Protein AF-A0A7C6KLB0-F1 (afdb_monomer)

Sequence (208 aa):
MNRRAMRLPMVVGFGLIFLAAGLAVQSLYQEYFVRRPLAEAIQHLAGVQKVAVQAGDPVAIRLWLGPDADLPYVLRRVREITLKRAGMLPGSTGSASSRVIEPRTGRAAAALVEIVDRRTPRLLAAYERLQFDIQEAMATGRFTRLPAAARAEARRAGLGEARVWVDEEYVYVRLQERKVGRPGGKSGGGWLYGVIPRRPGGGTGVEA

Nearest PDB structures (foldseek):
  7xbs-assembly1_A  TM=7.676E-01  e=1.266E-01  Saccharothrix mutabilis subsp. capreolus
  3g7s-assembly1_A  TM=6.411E-01  e=1.951E-01  Archaeoglobus fulgidus DSM 4304
  3g7s-assembly1_B  TM=6.969E-01  e=4.632E-01  Archaeoglobus fulgidus DSM 4304
  8aff-assembly9_I  TM=5.792E-01  e=3.849E-01  Saccharomyces cerevisiae
  7jl6-assembly1_B  TM=3.974E-01  e=1.323E+00  Staphylococcus aureus

Foldseek 3Di:
DDPVVPVVVVVVVVVVVVVVVVVVVVVVCCVPQPFVVLQVQLCPDPFFPGWHWDDDQQIEIETEGDPPDDPVVSVVSSQVSCCVRVVEHADDADQPDDDDDPPPDDDHRYYHYYYDWFDDPLNVVLVVVLVVVVVVCLVVVPCPCSQVSQQVSCVVSVAPDWGWDDDPFWIKIKTWHDQPDDPPDDRDTTIHIDIGTSDPPDPPPPDD

Secondary structure (DSSP, 8-state):
--TTTTHHHHHHHHHHHHHHHHHHHHHHHIIIIIIHHHHHHHHTSTTEEEEEEE-SSSEEEEEEE-TT--HHHHHHHHHHHHHHHH--EEEEEE-SS-------SSS--EEEEEEE-B--HHHHHHHHHHHHHHHHHHHH---TTHHHHHHHHHHHTT-SEEEEEE-SSEEEEEEE------TTS-----EEEEEEESS---------

Radius of gyration: 23.82 Å; Cα contacts (8 Å, |Δi|>4): 289; chains: 1; bounding box: 76×32×70 Å

Solvent-accessible surface area (backbone atoms only — not comparable to full-atom values): 11988 Å² total; per-residue (Å²): 134,71,82,74,73,65,56,57,60,56,54,52,51,52,51,51,50,50,50,53,49,51,52,49,51,54,54,49,45,51,50,59,72,46,45,48,58,51,39,53,63,50,44,73,37,78,37,38,74,45,59,48,74,45,90,54,94,54,29,37,36,39,36,36,63,43,98,83,37,52,60,72,61,47,53,55,49,47,49,52,50,38,38,74,74,67,63,24,50,73,49,58,68,49,46,92,64,95,69,89,78,77,84,82,76,87,92,65,59,35,30,31,42,35,68,62,61,42,76,42,76,70,56,49,55,44,48,61,58,49,44,54,59,51,51,49,21,59,75,69,68,55,58,86,54,47,49,57,51,33,43,50,45,17,60,73,70,63,36,57,41,36,48,53,50,76,63,97,57,35,38,39,37,40,40,31,43,46,74,64,78,48,93,95,48,92,65,73,52,39,33,41,67,43,61,43,65,65,54,80,76,82,72,76,76,80,78,132

Structure (mmCIF, N/CA/C/O backbone):
data_AF-A0A7C6KLB0-F1
#
_entry.id   AF-A0A7C6KLB0-F1
#
loop_
_atom_site.group_PDB
_atom_site.id
_atom_site.type_symbol
_atom_site.label_atom_id
_atom_site.label_alt_id
_atom_site.label_comp_id
_atom_site.label_asym_id
_atom_site.label_entity_id
_atom_site.label_seq_id
_atom_site.pdbx_PDB_ins_code
_atom_site.Cartn_x
_atom_site.Cartn_y
_atom_site.Cartn_z
_atom_site.occupancy
_atom_site.B_iso_or_equiv
_atom_site.auth_seq_id
_atom_site.auth_comp_id
_atom_site.auth_asym_id
_atom_site.auth_atom_id
_atom_site.pdbx_PDB_model_num
ATOM 1 N N . MET A 1 1 ? 50.279 20.396 -48.226 1.00 48.38 1 MET A N 1
ATOM 2 C CA . MET A 1 1 ? 48.988 20.025 -47.593 1.00 48.38 1 MET A CA 1
ATOM 3 C C . MET A 1 1 ? 49.042 18.578 -47.107 1.00 48.38 1 MET A C 1
ATOM 5 O O . MET A 1 1 ? 49.049 17.654 -47.914 1.00 48.38 1 MET A O 1
ATOM 9 N N . ASN A 1 2 ? 49.171 18.388 -45.790 1.00 51.03 2 ASN A N 1
ATOM 10 C CA . ASN A 1 2 ? 49.442 17.098 -45.143 1.00 51.03 2 ASN A CA 1
ATOM 11 C C . ASN A 1 2 ? 48.204 16.184 -45.115 1.00 51.03 2 ASN A C 1
ATOM 13 O O . ASN A 1 2 ? 47.302 16.367 -44.301 1.00 51.03 2 ASN A O 1
ATOM 17 N N . ARG A 1 3 ? 48.198 15.128 -45.942 1.00 54.53 3 ARG A N 1
ATOM 18 C CA . ARG A 1 3 ? 47.104 14.134 -46.052 1.00 54.53 3 ARG A CA 1
ATOM 19 C C . ARG A 1 3 ? 46.869 13.281 -44.785 1.00 54.53 3 ARG A C 1
ATOM 21 O O . ARG A 1 3 ? 45.935 12.486 -44.753 1.00 54.53 3 ARG A O 1
ATOM 28 N N . ARG A 1 4 ? 47.679 13.451 -43.728 1.00 55.12 4 ARG A N 1
ATOM 29 C CA . ARG A 1 4 ? 47.476 12.823 -42.405 1.00 55.12 4 ARG A CA 1
ATOM 30 C C . ARG A 1 4 ? 46.476 13.580 -41.514 1.00 55.12 4 ARG A C 1
ATOM 32 O O . ARG A 1 4 ? 45.926 12.972 -40.606 1.00 55.12 4 ARG A O 1
ATOM 39 N N . ALA A 1 5 ? 46.177 14.850 -41.806 1.00 54.75 5 ALA A N 1
ATOM 40 C CA . ALA A 1 5 ? 45.269 15.676 -40.999 1.00 54.75 5 ALA A CA 1
ATOM 41 C C . ALA A 1 5 ? 43.766 15.410 -41.251 1.00 54.75 5 ALA A C 1
ATOM 43 O O . ALA A 1 5 ? 42.927 15.879 -40.492 1.00 54.75 5 ALA A O 1
ATOM 44 N N . MET A 1 6 ? 43.412 14.642 -42.292 1.00 56.84 6 MET A N 1
ATOM 45 C CA . MET A 1 6 ? 42.015 14.430 -42.713 1.00 56.84 6 MET A CA 1
ATOM 46 C C . MET A 1 6 ? 41.398 13.104 -42.238 1.00 56.84 6 MET A C 1
ATOM 48 O O . MET A 1 6 ? 40.184 12.946 -42.283 1.00 56.84 6 MET A O 1
ATOM 52 N N . ARG A 1 7 ? 42.206 12.145 -41.760 1.00 59.94 7 ARG A N 1
ATOM 53 C CA . ARG A 1 7 ? 41.699 10.839 -41.290 1.00 59.94 7 ARG A CA 1
ATOM 54 C C . ARG A 1 7 ? 41.165 10.893 -39.857 1.00 59.94 7 ARG A C 1
ATOM 56 O O . ARG A 1 7 ? 40.215 10.193 -39.534 1.00 59.94 7 ARG A O 1
ATOM 63 N N . LEU A 1 8 ? 41.749 11.754 -39.024 1.00 64.88 8 LEU A N 1
ATOM 64 C CA . LEU A 1 8 ? 41.373 11.920 -37.621 1.00 64.88 8 LEU A CA 1
ATOM 65 C C . LEU A 1 8 ? 39.917 12.396 -37.414 1.00 64.88 8 LEU A C 1
ATOM 67 O O . LEU A 1 8 ? 39.214 11.748 -36.640 1.00 64.88 8 LEU A O 1
ATOM 71 N N . PRO A 1 9 ? 39.401 13.434 -38.111 1.00 69.12 9 PRO A N 1
ATOM 72 C CA . PRO A 1 9 ? 38.012 13.861 -37.918 1.00 69.12 9 PRO A CA 1
ATOM 73 C C . PRO A 1 9 ? 36.991 12.800 -38.356 1.00 69.12 9 PRO A C 1
ATOM 75 O O . PRO A 1 9 ? 35.917 12.712 -37.770 1.00 69.12 9 PRO A O 1
ATOM 78 N N . MET A 1 10 ? 37.329 11.952 -39.335 1.00 74.62 10 MET A N 1
ATOM 79 C CA . MET A 1 10 ? 36.430 10.899 -39.817 1.00 74.62 10 MET A CA 1
ATOM 80 C C . MET A 1 10 ? 36.265 9.767 -38.790 1.00 74.62 10 MET A C 1
ATOM 82 O O . MET A 1 10 ? 35.149 9.310 -38.556 1.00 74.62 10 MET A O 1
ATOM 86 N N . VAL A 1 11 ? 37.354 9.360 -38.124 1.00 77.81 11 VAL A N 1
ATOM 87 C CA . VAL A 1 11 ? 37.299 8.347 -37.052 1.00 77.81 11 VAL A CA 1
ATOM 88 C C . VAL A 1 11 ? 36.568 8.889 -35.822 1.00 77.81 11 VAL A C 1
ATOM 90 O O . VAL A 1 11 ? 35.738 8.191 -35.243 1.00 77.81 11 VAL A O 1
ATOM 93 N N . VAL A 1 12 ? 36.818 10.150 -35.456 1.00 78.88 12 VAL A N 1
ATOM 94 C CA . VAL A 1 12 ? 36.127 10.808 -34.334 1.00 78.88 12 VAL A CA 1
ATOM 95 C C . VAL A 1 12 ? 34.627 10.950 -34.612 1.00 78.88 12 VAL A C 1
ATOM 97 O O . VAL A 1 12 ? 33.815 10.654 -33.738 1.00 78.88 12 VAL A O 1
ATOM 100 N N . GLY A 1 13 ? 34.246 11.326 -35.838 1.00 80.56 13 GLY A N 1
ATOM 101 C CA . GLY A 1 13 ? 32.843 11.411 -36.244 1.00 80.56 13 GLY A CA 1
ATOM 102 C C . GLY A 1 13 ? 32.122 10.066 -36.154 1.00 80.56 13 GLY A C 1
ATOM 103 O O . GLY A 1 13 ? 31.026 9.989 -35.602 1.00 80.56 13 GLY A O 1
ATOM 104 N N . PHE A 1 14 ?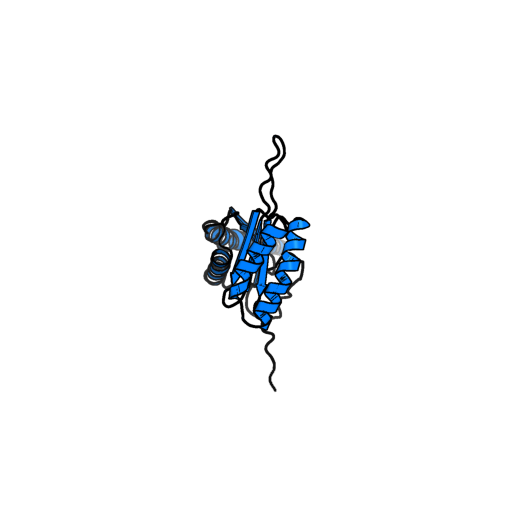 32.757 8.988 -36.620 1.00 83.31 14 PHE A N 1
ATOM 105 C CA . PHE A 1 14 ? 32.170 7.649 -36.543 1.00 83.31 14 PHE A CA 1
ATOM 106 C C . PHE A 1 14 ? 32.022 7.164 -35.093 1.00 83.31 14 PHE A C 1
ATOM 108 O O . PHE A 1 14 ? 30.986 6.608 -34.731 1.00 83.31 14 PHE A O 1
ATOM 115 N N . GLY A 1 15 ? 33.015 7.440 -34.240 1.00 79.50 15 GLY A N 1
ATOM 116 C CA . GLY A 1 15 ? 32.955 7.129 -32.811 1.00 79.50 15 GLY A CA 1
ATOM 117 C C . GLY A 1 15 ? 31.816 7.852 -32.086 1.00 79.50 15 GLY A C 1
ATOM 118 O O . GLY A 1 15 ? 31.102 7.233 -31.301 1.00 79.50 15 GLY A O 1
ATOM 119 N N . LEU A 1 16 ? 31.587 9.132 -32.393 1.00 81.62 16 LEU A N 1
ATOM 120 C CA . LEU A 1 16 ? 30.478 9.909 -31.827 1.00 81.62 16 LEU A CA 1
ATOM 121 C C . LEU A 1 16 ? 29.106 9.377 -32.253 1.00 81.62 16 LEU A C 1
ATOM 123 O O . LEU A 1 16 ? 28.200 9.304 -31.426 1.00 81.62 16 LEU A O 1
ATOM 127 N N . ILE A 1 17 ? 28.957 8.966 -33.515 1.00 82.62 17 ILE A N 1
ATOM 128 C CA . ILE A 1 17 ? 27.714 8.358 -34.010 1.00 82.62 17 ILE A CA 1
ATOM 129 C C . ILE A 1 17 ? 27.458 7.022 -33.310 1.00 82.62 17 ILE A C 1
ATOM 131 O O . ILE A 1 17 ? 26.338 6.767 -32.875 1.00 82.62 17 ILE A O 1
ATOM 135 N N . PHE A 1 18 ? 28.486 6.186 -33.150 1.00 84.25 18 PHE A N 1
ATOM 136 C CA . PHE A 1 18 ? 28.357 4.901 -32.462 1.00 84.25 18 PHE A CA 1
ATOM 137 C C . PHE A 1 18 ? 28.023 5.076 -30.977 1.00 84.25 18 PHE A C 1
ATOM 139 O O . PHE A 1 18 ? 27.193 4.346 -30.439 1.00 84.25 18 PHE A O 1
ATOM 146 N N . LEU A 1 19 ? 28.615 6.081 -30.327 1.00 79.94 19 LEU A N 1
ATOM 147 C CA . LEU A 1 19 ? 28.300 6.446 -28.950 1.00 79.94 19 LEU A CA 1
ATOM 148 C C . LEU A 1 19 ? 26.849 6.929 -28.827 1.00 79.94 19 LEU A C 1
ATOM 150 O O . LEU A 1 19 ? 26.118 6.451 -27.966 1.00 79.94 19 LEU A O 1
ATOM 154 N N . ALA A 1 20 ? 26.405 7.824 -29.713 1.00 73.62 20 ALA A N 1
ATOM 155 C CA . ALA A 1 20 ? 25.027 8.308 -29.735 1.00 73.62 20 ALA A CA 1
ATOM 156 C C . ALA A 1 20 ? 24.026 7.174 -30.008 1.00 73.62 20 ALA A C 1
ATOM 158 O O . ALA A 1 20 ? 22.996 7.088 -29.342 1.00 73.62 20 ALA A O 1
ATOM 159 N N . ALA A 1 21 ? 24.348 6.265 -30.932 1.00 77.19 21 ALA A N 1
ATOM 160 C CA . ALA A 1 21 ? 23.544 5.084 -31.221 1.00 77.19 21 ALA A CA 1
ATOM 161 C C . ALA A 1 21 ? 23.491 4.128 -30.020 1.00 77.19 21 ALA A C 1
ATOM 163 O O . ALA A 1 21 ? 22.413 3.668 -29.662 1.00 77.19 21 ALA A O 1
ATOM 164 N N . GLY A 1 22 ? 24.618 3.878 -29.349 1.00 71.31 22 GLY A N 1
ATOM 165 C CA . GLY A 1 22 ? 24.671 3.068 -28.131 1.00 71.31 22 GLY A CA 1
ATOM 166 C C . GLY A 1 22 ? 23.839 3.666 -26.995 1.00 71.31 22 GLY A C 1
ATOM 167 O O . GLY A 1 22 ? 23.052 2.956 -26.371 1.00 71.31 22 GLY A O 1
ATOM 168 N N . LEU A 1 23 ? 23.935 4.982 -26.785 1.00 71.19 23 LEU A N 1
ATOM 169 C CA . LEU A 1 23 ? 23.121 5.706 -25.806 1.00 71.19 23 LEU A CA 1
ATOM 170 C C . LEU A 1 23 ? 21.625 5.655 -26.157 1.00 71.19 23 LEU A C 1
ATOM 172 O O . LEU A 1 23 ? 20.796 5.448 -25.270 1.00 71.19 23 LEU A O 1
ATOM 176 N N . ALA A 1 24 ? 21.269 5.774 -27.439 1.00 68.25 24 ALA A N 1
ATOM 177 C CA . ALA A 1 24 ? 19.889 5.650 -27.905 1.00 68.25 24 ALA A CA 1
ATOM 178 C C . ALA A 1 24 ? 19.344 4.224 -27.723 1.00 68.25 24 ALA A C 1
ATOM 180 O O . ALA A 1 24 ? 18.233 4.052 -27.224 1.00 68.25 24 ALA A O 1
ATOM 181 N N . VAL A 1 25 ? 20.134 3.198 -28.055 1.00 74.25 25 VAL A N 1
ATOM 182 C CA . VAL A 1 25 ? 19.779 1.786 -27.849 1.00 74.25 25 VAL A CA 1
ATOM 183 C C . VAL A 1 25 ? 19.595 1.491 -26.362 1.00 74.25 25 VAL A C 1
ATOM 185 O O . VAL A 1 25 ? 18.597 0.885 -25.984 1.00 74.25 25 VAL A O 1
ATOM 188 N N . GLN A 1 26 ? 20.495 1.968 -25.501 1.00 64.50 26 GLN A N 1
ATOM 189 C CA . GLN A 1 26 ? 20.386 1.804 -24.051 1.00 64.50 26 GLN A CA 1
ATOM 190 C C . GLN A 1 26 ? 19.142 2.507 -23.486 1.00 64.50 26 GLN A C 1
ATOM 192 O O . GLN A 1 26 ? 18.445 1.944 -22.638 1.00 64.50 26 GLN A O 1
ATOM 197 N N . SER A 1 27 ? 18.835 3.712 -23.978 1.00 62.50 27 SER A N 1
ATOM 198 C CA . SER A 1 27 ? 17.640 4.469 -23.592 1.00 62.50 27 SER A CA 1
ATOM 199 C C . SER A 1 27 ? 16.352 3.743 -24.004 1.00 62.50 27 SER A C 1
ATOM 201 O O . SER A 1 27 ? 15.460 3.540 -23.176 1.00 62.50 27 SER A O 1
ATOM 203 N N . LEU A 1 28 ? 16.292 3.250 -25.246 1.00 59.69 28 LEU A N 1
ATOM 204 C CA . LEU A 1 28 ? 15.167 2.469 -25.766 1.00 59.69 28 LEU A CA 1
ATOM 205 C C . LEU A 1 28 ? 14.997 1.133 -25.032 1.00 59.69 28 LEU A C 1
ATOM 207 O O . LEU A 1 28 ? 13.868 0.712 -24.776 1.00 59.69 28 LEU A O 1
ATOM 211 N N . TYR A 1 29 ? 16.096 0.482 -24.647 1.00 57.12 29 TYR A N 1
ATOM 212 C CA . TYR A 1 29 ? 16.059 -0.795 -23.940 1.00 57.12 29 TYR A CA 1
ATOM 213 C C . TYR A 1 29 ? 15.386 -0.668 -22.566 1.00 57.12 29 TYR A C 1
ATOM 215 O O . TYR A 1 29 ? 14.530 -1.482 -22.217 1.00 57.12 29 TYR A O 1
ATOM 223 N N . GLN A 1 30 ? 15.696 0.387 -21.805 1.00 54.06 30 GLN A N 1
ATOM 224 C CA . GLN A 1 30 ? 15.065 0.620 -20.501 1.00 54.06 30 GLN A CA 1
ATOM 225 C C . GLN A 1 30 ? 13.561 0.908 -20.618 1.00 54.06 30 GLN A C 1
ATOM 227 O O . GLN A 1 30 ? 12.767 0.426 -19.805 1.00 54.06 30 GLN A O 1
ATOM 232 N N . GLU A 1 31 ? 13.148 1.675 -21.628 1.00 57.31 31 GLU A N 1
ATOM 233 C CA . GLU A 1 31 ? 11.743 2.034 -21.824 1.00 57.31 31 GLU A CA 1
ATOM 234 C C . GLU A 1 31 ? 10.895 0.845 -22.305 1.00 57.31 31 GLU A C 1
ATOM 236 O O . GLU A 1 31 ? 9.781 0.637 -21.813 1.00 57.31 31 GLU A O 1
ATOM 241 N N . TYR A 1 32 ? 11.435 0.028 -23.214 1.00 53.78 32 TYR A N 1
ATOM 242 C CA . TYR A 1 32 ? 10.691 -1.057 -23.853 1.00 53.78 32 TYR A CA 1
ATOM 243 C C . TYR A 1 32 ? 10.714 -2.370 -23.060 1.00 53.78 32 TYR A C 1
ATOM 245 O O . TYR A 1 32 ? 9.670 -3.000 -22.916 1.00 53.78 32 TYR A O 1
ATOM 253 N N . PHE A 1 33 ? 11.863 -2.776 -22.506 1.00 55.50 33 PHE A N 1
ATOM 254 C CA . PHE A 1 33 ? 11.998 -4.083 -21.842 1.00 55.50 33 PHE A CA 1
ATOM 255 C C . PHE A 1 33 ? 11.732 -4.058 -20.335 1.00 55.50 33 PHE A C 1
ATOM 257 O O . PHE A 1 33 ? 11.445 -5.106 -19.761 1.00 55.50 33 PHE A O 1
ATOM 264 N N . VAL A 1 34 ? 11.783 -2.890 -19.684 1.00 61.28 34 VAL A N 1
ATOM 265 C CA . VAL A 1 34 ? 11.554 -2.786 -18.232 1.00 61.28 34 VAL A CA 1
ATOM 266 C C . VAL A 1 34 ? 10.259 -2.041 -17.926 1.00 61.28 34 VAL A C 1
ATOM 268 O O . VAL A 1 34 ? 9.388 -2.587 -17.254 1.00 61.28 34 VAL A O 1
ATOM 271 N N . ARG A 1 35 ? 10.083 -0.811 -18.430 1.00 62.88 35 ARG A N 1
ATOM 272 C CA . ARG A 1 35 ? 8.970 0.056 -17.994 1.00 62.88 35 ARG A CA 1
ATOM 273 C C . ARG A 1 35 ? 7.606 -0.410 -18.492 1.00 62.88 35 ARG A C 1
ATOM 275 O O . ARG A 1 35 ? 6.698 -0.577 -17.680 1.00 62.88 35 ARG A O 1
ATOM 282 N N . ARG A 1 36 ? 7.458 -0.626 -19.804 1.00 62.41 36 ARG A N 1
ATOM 283 C CA . ARG A 1 36 ? 6.187 -1.064 -20.408 1.00 62.41 36 ARG A CA 1
ATOM 284 C C . ARG A 1 36 ? 5.689 -2.406 -19.860 1.00 62.41 36 ARG A C 1
ATOM 286 O O . ARG A 1 36 ? 4.582 -2.421 -19.328 1.00 62.41 36 ARG A O 1
ATOM 293 N N . PRO A 1 37 ? 6.481 -3.493 -19.872 1.00 67.06 37 PRO A N 1
ATOM 294 C CA . PRO A 1 37 ? 5.994 -4.786 -19.400 1.00 67.06 37 PRO A CA 1
ATOM 295 C C . PRO A 1 37 ? 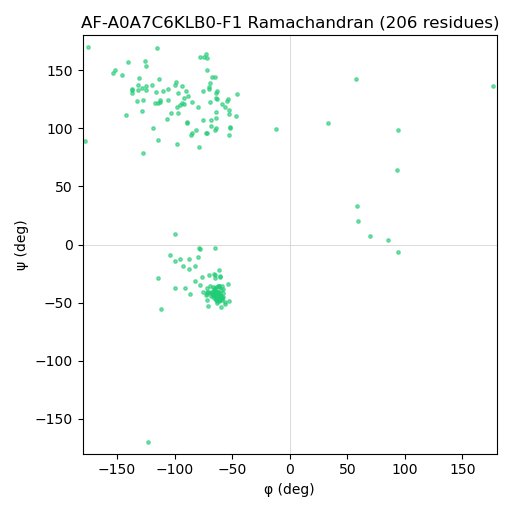5.777 -4.827 -17.883 1.00 67.06 37 PRO A C 1
ATOM 297 O O . PRO A 1 37 ? 4.957 -5.619 -17.416 1.00 67.06 37 PRO A O 1
ATOM 300 N N . LEU A 1 38 ? 6.487 -4.010 -17.092 1.00 66.62 38 LEU A N 1
ATOM 301 C CA . LEU A 1 38 ? 6.239 -3.892 -15.652 1.00 66.62 38 LEU A CA 1
ATOM 302 C C . LEU A 1 38 ? 4.930 -3.143 -15.378 1.00 66.62 38 LEU A C 1
ATOM 304 O O . LEU A 1 38 ? 4.101 -3.625 -14.609 1.00 66.62 38 LEU A O 1
ATOM 308 N N . ALA A 1 39 ? 4.725 -1.997 -16.033 1.00 70.00 39 ALA A N 1
ATOM 309 C CA . ALA A 1 39 ? 3.500 -1.217 -15.900 1.00 70.00 39 ALA A CA 1
ATOM 310 C C . ALA A 1 39 ? 2.272 -2.019 -16.353 1.00 70.00 39 ALA A C 1
ATOM 312 O O . ALA A 1 39 ? 1.282 -2.059 -15.631 1.00 70.00 39 ALA A O 1
ATOM 313 N N . GLU A 1 40 ? 2.368 -2.718 -17.485 1.00 74.44 40 GLU A N 1
ATOM 314 C CA . GLU A 1 40 ? 1.296 -3.552 -18.034 1.00 74.44 40 GLU A CA 1
ATOM 315 C C . GLU A 1 40 ? 0.948 -4.719 -17.098 1.00 74.44 40 GLU A C 1
ATOM 317 O O . GLU A 1 40 ? -0.212 -4.908 -16.741 1.00 74.44 40 GLU A O 1
ATOM 322 N N . ALA A 1 41 ? 1.947 -5.442 -16.579 1.00 70.94 41 ALA A N 1
ATOM 323 C CA . ALA A 1 41 ? 1.696 -6.535 -15.638 1.00 70.94 41 ALA A CA 1
ATOM 324 C C . ALA A 1 41 ? 1.029 -6.073 -14.332 1.00 70.94 41 ALA A C 1
ATOM 326 O O . ALA A 1 41 ? 0.208 -6.802 -13.775 1.00 70.94 41 ALA A O 1
ATOM 327 N N . ILE A 1 42 ? 1.373 -4.880 -13.839 1.00 74.06 42 ILE A N 1
ATOM 328 C CA . ILE A 1 42 ? 0.779 -4.319 -12.619 1.00 74.06 42 ILE A CA 1
ATOM 329 C C . ILE A 1 42 ? -0.614 -3.738 -12.901 1.00 74.06 42 ILE A C 1
ATOM 331 O O . ILE A 1 42 ? -1.504 -3.845 -12.060 1.00 74.06 42 ILE A O 1
ATOM 335 N N . GLN A 1 43 ? -0.837 -3.156 -14.079 1.00 77.44 43 GLN A N 1
ATOM 336 C CA . GLN A 1 43 ? -2.123 -2.567 -14.456 1.00 77.44 43 GLN A CA 1
ATOM 337 C C . GLN A 1 43 ? -3.239 -3.614 -14.579 1.00 77.44 43 GLN A C 1
ATOM 339 O O . GLN A 1 43 ? -4.404 -3.292 -14.374 1.00 77.44 43 GLN A O 1
ATOM 344 N N . HIS A 1 44 ? -2.893 -4.874 -14.850 1.00 78.31 44 HIS A N 1
ATOM 345 C CA . HIS A 1 44 ? -3.850 -5.983 -14.902 1.00 78.31 44 HIS A CA 1
ATOM 346 C C . HIS A 1 44 ? -4.277 -6.492 -13.513 1.00 78.31 44 HIS A C 1
ATOM 348 O O . HIS A 1 44 ? -5.114 -7.391 -13.414 1.00 78.31 44 HIS A O 1
ATOM 354 N N . LEU A 1 45 ? -3.712 -5.959 -12.424 1.00 75.88 45 LEU A N 1
ATOM 355 C CA . LEU A 1 45 ? -4.085 -6.372 -11.075 1.00 75.88 45 LEU A CA 1
ATOM 356 C C . LEU A 1 45 ? -5.444 -5.795 -10.676 1.00 75.88 45 LEU A C 1
ATOM 358 O O . LEU A 1 45 ? -5.697 -4.595 -10.783 1.00 75.88 45 LEU A O 1
ATOM 362 N N . ALA A 1 46 ? -6.305 -6.662 -10.141 1.00 70.81 46 ALA A N 1
ATOM 363 C CA . ALA A 1 46 ? -7.591 -6.265 -9.588 1.00 70.81 46 ALA A CA 1
ATOM 364 C C . ALA A 1 46 ? -7.406 -5.169 -8.523 1.00 70.81 46 ALA A C 1
ATOM 366 O O . ALA A 1 46 ? -6.671 -5.345 -7.551 1.00 70.81 46 ALA A O 1
ATOM 367 N N . GLY A 1 47 ? -8.070 -4.028 -8.718 1.00 70.25 47 GLY A N 1
ATOM 368 C CA . GLY A 1 47 ? -7.982 -2.873 -7.824 1.00 70.25 47 GLY A CA 1
ATOM 369 C C . GLY A 1 47 ? -6.947 -1.814 -8.218 1.00 70.25 47 GLY A C 1
ATOM 370 O O . GLY A 1 47 ? -6.950 -0.744 -7.614 1.00 70.25 47 GLY A O 1
ATOM 371 N N . VAL A 1 48 ? -6.112 -2.034 -9.238 1.00 76.38 48 VAL A N 1
ATOM 372 C CA . VAL A 1 48 ? -5.191 -1.011 -9.762 1.00 76.38 48 VAL A CA 1
ATOM 373 C C . VAL A 1 48 ? -5.866 -0.239 -10.898 1.00 76.38 48 VAL A C 1
ATOM 375 O O . VAL A 1 48 ? -6.263 -0.814 -11.902 1.00 76.38 48 VAL A O 1
ATOM 378 N N . GLN A 1 49 ? -6.009 1.080 -10.751 1.00 75.75 49 GLN A N 1
ATOM 379 C CA . GLN A 1 49 ? -6.596 1.947 -11.784 1.00 75.75 49 GLN A CA 1
ATOM 380 C C . GLN A 1 49 ? -5.546 2.502 -12.743 1.00 75.75 49 GLN A C 1
ATOM 382 O O . GLN A 1 49 ? -5.799 2.669 -13.935 1.00 75.75 49 GLN A O 1
ATOM 387 N N . LYS A 1 50 ? -4.368 2.837 -12.216 1.00 75.44 50 LYS A N 1
ATOM 388 C CA . LYS A 1 50 ? -3.266 3.393 -12.996 1.00 75.44 50 LYS A CA 1
ATOM 389 C C . LYS A 1 50 ? -1.945 3.022 -12.344 1.00 75.44 50 LYS A C 1
ATOM 391 O O . LYS A 1 50 ? -1.862 2.896 -11.122 1.00 75.44 50 LYS A O 1
ATOM 396 N N . VAL A 1 51 ? -0.919 2.889 -13.174 1.00 76.62 51 VAL A N 1
ATOM 397 C CA . VAL A 1 51 ? 0.465 2.664 -12.762 1.00 76.62 51 VAL A CA 1
ATOM 398 C C . VAL A 1 51 ? 1.339 3.642 -13.524 1.00 76.62 51 VAL A C 1
ATOM 400 O O . VAL A 1 51 ? 1.144 3.854 -14.720 1.00 76.62 51 VAL A O 1
ATOM 403 N N . ALA A 1 52 ? 2.297 4.250 -12.840 1.00 73.31 52 ALA A N 1
ATOM 404 C CA . ALA A 1 52 ? 3.337 5.041 -13.471 1.00 73.31 52 ALA A CA 1
ATOM 405 C C . ALA A 1 52 ? 4.671 4.612 -12.883 1.00 73.31 52 ALA A C 1
ATOM 407 O O . ALA A 1 52 ? 4.865 4.654 -11.671 1.00 73.31 52 ALA A O 1
ATOM 408 N N . VAL A 1 53 ? 5.579 4.197 -13.757 1.00 72.69 53 VAL A N 1
ATOM 409 C CA . VAL A 1 53 ? 6.942 3.831 -13.388 1.00 72.69 53 VAL A CA 1
ATOM 410 C C . VAL A 1 53 ? 7.834 4.990 -13.802 1.00 72.69 53 VAL A C 1
ATOM 412 O O . VAL A 1 53 ? 7.958 5.284 -14.991 1.00 72.69 53 VAL A O 1
ATOM 415 N N . GLN A 1 54 ? 8.411 5.678 -12.823 1.00 70.19 54 GLN A N 1
ATOM 416 C CA . GLN A 1 54 ? 9.374 6.747 -13.052 1.00 70.19 54 GLN A CA 1
ATOM 417 C C . GLN A 1 54 ? 10.782 6.184 -12.905 1.00 70.19 54 GLN A C 1
ATOM 419 O O . GLN A 1 54 ? 11.093 5.492 -11.934 1.00 70.19 54 GLN A O 1
ATOM 424 N N . ALA A 1 55 ? 11.629 6.472 -13.891 1.00 63.22 55 ALA A N 1
ATOM 425 C CA . ALA A 1 55 ? 13.037 6.139 -13.787 1.00 63.22 55 ALA A CA 1
ATOM 426 C C . ALA A 1 55 ? 13.714 7.030 -12.749 1.00 63.22 55 ALA A C 1
ATOM 428 O O . ALA A 1 55 ? 13.530 8.245 -12.738 1.00 63.22 55 ALA A O 1
ATOM 429 N N . GLY A 1 56 ? 14.495 6.385 -11.897 1.00 63.94 56 GLY A N 1
ATOM 430 C CA . GLY A 1 56 ? 15.269 6.967 -10.817 1.00 63.94 56 GLY A CA 1
ATOM 431 C C . GLY A 1 56 ? 16.105 5.866 -10.175 1.00 63.94 56 GLY A C 1
ATOM 432 O O . GLY A 1 56 ? 15.907 4.685 -10.472 1.00 63.94 56 GLY A O 1
ATOM 433 N N . ASP A 1 57 ? 17.030 6.260 -9.310 1.00 62.91 57 ASP A N 1
ATOM 434 C CA . ASP A 1 57 ? 17.694 5.353 -8.380 1.00 62.91 57 ASP A CA 1
ATOM 435 C C . ASP A 1 57 ? 17.364 5.834 -6.957 1.00 62.91 57 ASP A C 1
ATOM 437 O O . ASP A 1 57 ? 17.913 6.850 -6.524 1.00 62.91 57 ASP A O 1
ATOM 441 N N . PRO A 1 58 ? 16.393 5.208 -6.262 1.00 64.00 58 PRO A N 1
ATOM 442 C CA . PRO A 1 58 ? 15.642 4.004 -6.645 1.00 64.00 58 PRO A CA 1
ATOM 443 C C . PRO A 1 58 ? 14.522 4.248 -7.681 1.00 64.00 58 PRO A C 1
ATOM 445 O O . PRO A 1 58 ? 14.023 5.364 -7.844 1.00 64.00 58 PRO A O 1
ATOM 448 N N . VAL A 1 59 ? 14.070 3.182 -8.356 1.00 70.00 59 VAL A N 1
ATOM 449 C CA . VAL A 1 59 ? 12.949 3.235 -9.322 1.00 70.00 59 VAL A CA 1
ATOM 450 C C . VAL A 1 59 ? 11.640 3.489 -8.577 1.00 70.00 59 VAL A C 1
ATOM 452 O O . VAL A 1 59 ? 11.264 2.689 -7.724 1.00 70.00 59 VAL A O 1
ATOM 455 N N . ALA A 1 60 ? 10.906 4.553 -8.910 1.00 73.62 60 ALA A N 1
ATOM 456 C CA . ALA A 1 60 ? 9.649 4.887 -8.237 1.00 73.62 60 ALA A CA 1
ATOM 457 C C . ALA A 1 60 ? 8.433 4.339 -9.003 1.00 73.62 60 ALA A C 1
ATOM 459 O O . ALA A 1 60 ? 8.181 4.702 -10.154 1.00 73.62 60 ALA A O 1
ATOM 460 N N . ILE A 1 61 ? 7.648 3.479 -8.353 1.00 76.12 61 ILE A N 1
ATOM 461 C CA . ILE A 1 61 ? 6.414 2.894 -8.883 1.00 76.12 61 ILE A CA 1
ATOM 462 C C . ILE A 1 61 ? 5.231 3.547 -8.173 1.00 76.12 61 ILE A C 1
ATOM 464 O O . ILE A 1 61 ? 4.967 3.257 -7.008 1.00 76.12 61 ILE A O 1
ATOM 468 N N . ARG A 1 62 ? 4.496 4.404 -8.884 1.00 77.62 62 ARG A N 1
ATOM 469 C CA . ARG A 1 62 ? 3.269 5.032 -8.382 1.00 77.62 62 ARG A CA 1
ATOM 470 C C . ARG A 1 62 ? 2.048 4.206 -8.741 1.00 77.62 62 ARG A C 1
ATOM 472 O O . ARG A 1 62 ? 1.812 3.919 -9.917 1.00 77.62 62 ARG A O 1
ATOM 479 N N . LEU A 1 63 ? 1.261 3.872 -7.726 1.00 79.25 63 LEU A N 1
ATOM 480 C CA . LEU A 1 63 ? 0.052 3.064 -7.836 1.00 79.25 63 LEU A CA 1
ATOM 481 C C . LEU A 1 63 ? -1.174 3.904 -7.483 1.00 79.25 63 LEU A C 1
ATOM 483 O O . LEU A 1 63 ? -1.291 4.404 -6.365 1.00 79.25 63 LEU A O 1
ATOM 487 N N . TRP A 1 64 ? -2.120 4.013 -8.412 1.00 78.38 64 TRP A N 1
ATOM 488 C CA . TRP A 1 64 ? -3.450 4.543 -8.128 1.00 78.38 64 TRP A CA 1
ATOM 489 C C . TRP A 1 64 ? -4.388 3.366 -7.900 1.00 78.38 64 TRP A C 1
ATOM 491 O O . TRP A 1 64 ? -4.658 2.596 -8.824 1.00 78.38 64 TRP A O 1
ATOM 501 N N . LEU A 1 65 ? -4.870 3.221 -6.670 1.00 80.69 65 LEU A N 1
ATOM 502 C CA . LEU A 1 65 ? -5.747 2.124 -6.273 1.00 80.69 65 LEU A CA 1
ATOM 503 C C . LEU A 1 65 ? -7.209 2.563 -6.274 1.00 80.69 65 LEU A C 1
ATOM 505 O O . LEU A 1 65 ? -7.547 3.664 -5.831 1.00 80.69 65 LEU A O 1
ATOM 509 N N . GLY A 1 66 ? -8.074 1.676 -6.754 1.00 71.19 66 GLY A N 1
ATOM 510 C CA . GLY A 1 66 ? -9.514 1.851 -6.690 1.00 71.19 66 GLY A CA 1
ATOM 511 C C . GLY A 1 66 ? -10.078 1.671 -5.282 1.00 71.19 66 GLY A C 1
ATOM 512 O O . GLY A 1 66 ? -9.421 1.097 -4.415 1.00 71.19 66 GLY A O 1
ATOM 513 N N . PRO A 1 67 ? -11.320 2.135 -5.053 1.00 66.69 67 PRO A N 1
ATOM 514 C CA . PRO A 1 67 ? -11.951 2.111 -3.733 1.00 66.69 67 PRO A CA 1
ATOM 515 C C . PRO A 1 67 ? -12.097 0.694 -3.162 1.00 66.69 67 PRO A C 1
ATOM 517 O O . PRO A 1 67 ? -12.041 0.520 -1.950 1.00 66.69 67 PRO A O 1
ATOM 520 N N . ASP A 1 68 ? -12.203 -0.317 -4.026 1.00 69.69 68 ASP A N 1
ATOM 521 C CA . ASP A 1 68 ? -12.373 -1.722 -3.645 1.00 69.69 68 ASP A CA 1
ATOM 522 C C . ASP A 1 68 ? -11.069 -2.530 -3.693 1.00 69.69 68 ASP A C 1
ATOM 524 O O . ASP A 1 68 ? -11.094 -3.747 -3.537 1.00 69.69 68 ASP A O 1
ATOM 528 N 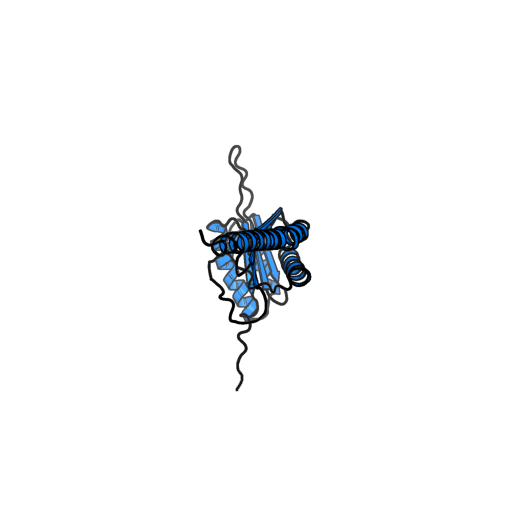N . ALA A 1 69 ? -9.918 -1.875 -3.880 1.00 75.50 69 ALA A N 1
ATOM 529 C CA . ALA A 1 69 ? -8.637 -2.564 -3.980 1.00 75.50 69 ALA A CA 1
ATOM 530 C C . ALA A 1 69 ? -8.278 -3.305 -2.682 1.00 75.50 69 ALA A C 1
ATOM 532 O O . ALA A 1 69 ? -8.327 -2.734 -1.585 1.00 75.50 69 ALA A O 1
ATOM 533 N N . ASP A 1 70 ? -7.874 -4.566 -2.829 1.00 81.12 70 ASP A N 1
ATOM 534 C CA . ASP A 1 70 ? -7.261 -5.366 -1.772 1.00 81.12 70 ASP A CA 1
ATOM 535 C C . ASP A 1 70 ? -5.772 -5.002 -1.690 1.00 81.12 70 ASP A C 1
ATOM 537 O O . ASP A 1 70 ? -4.953 -5.431 -2.505 1.00 81.12 70 ASP A O 1
ATOM 541 N N . LEU A 1 71 ? -5.439 -4.132 -0.734 1.00 80.62 71 LEU A N 1
ATOM 542 C CA . LEU A 1 71 ? -4.081 -3.620 -0.541 1.00 80.62 71 LEU A CA 1
ATOM 543 C C . LEU A 1 71 ? -3.047 -4.737 -0.330 1.00 80.62 71 LEU A C 1
ATOM 545 O O . LEU A 1 71 ? -2.043 -4.724 -1.050 1.00 80.62 71 LEU A O 1
ATOM 549 N N . PRO A 1 72 ? -3.262 -5.689 0.603 1.00 80.12 72 PRO A N 1
ATOM 550 C CA . PRO A 1 72 ? -2.358 -6.822 0.780 1.00 80.12 72 PRO A CA 1
ATOM 551 C C . PRO A 1 72 ? -2.105 -7.584 -0.521 1.00 80.12 72 PRO A C 1
ATOM 553 O O . PRO A 1 72 ? -0.954 -7.832 -0.886 1.00 80.12 72 PRO A O 1
ATOM 556 N N . TYR A 1 73 ? -3.171 -7.918 -1.256 1.00 82.75 73 TYR A N 1
ATOM 557 C CA . TYR A 1 73 ? -3.051 -8.660 -2.507 1.00 82.75 73 TYR A CA 1
ATOM 558 C C . TYR A 1 73 ? -2.240 -7.888 -3.551 1.00 82.75 73 TYR A C 1
ATOM 560 O O . TYR A 1 73 ? -1.301 -8.438 -4.133 1.00 82.75 73 TYR A O 1
ATOM 568 N N . VAL A 1 74 ? -2.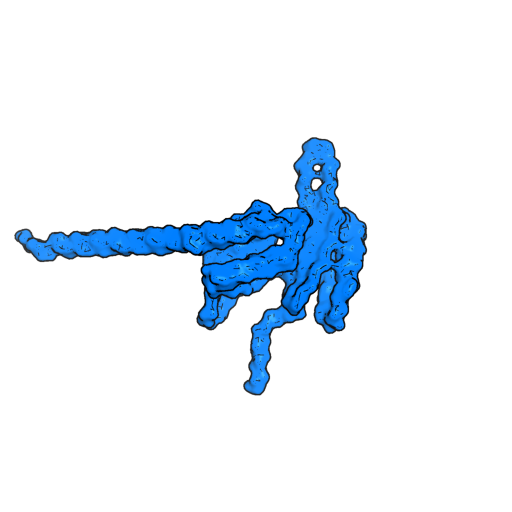566 -6.609 -3.766 1.00 82.19 74 VAL A N 1
ATOM 569 C CA . VAL A 1 74 ? -1.896 -5.778 -4.772 1.00 82.19 74 VAL A CA 1
ATOM 570 C C . VAL A 1 74 ? -0.421 -5.596 -4.429 1.00 82.19 74 VAL A C 1
ATOM 572 O O . VAL A 1 74 ? 0.427 -5.800 -5.294 1.00 82.19 74 VA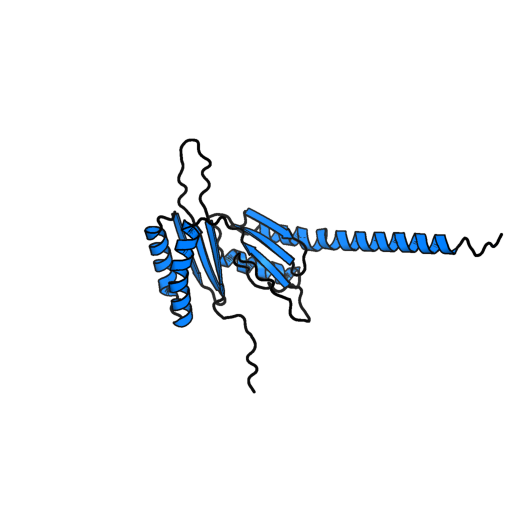L A O 1
ATOM 575 N N . LEU A 1 75 ? -0.087 -5.262 -3.182 1.00 80.38 75 LEU A N 1
ATOM 576 C CA . LEU A 1 75 ? 1.301 -5.009 -2.787 1.00 80.38 75 LEU A CA 1
ATOM 577 C C . LEU A 1 75 ? 2.156 -6.275 -2.837 1.00 80.38 75 LEU A C 1
ATOM 579 O O . LEU A 1 75 ? 3.269 -6.233 -3.370 1.00 80.38 75 LEU A O 1
ATOM 583 N N . ARG A 1 76 ? 1.626 -7.414 -2.374 1.00 80.75 76 ARG A N 1
ATOM 584 C CA . ARG A 1 76 ? 2.304 -8.709 -2.509 1.00 80.75 76 ARG A CA 1
ATOM 585 C C . ARG A 1 76 ? 2.550 -9.038 -3.977 1.00 80.75 76 ARG A C 1
ATOM 587 O O . ARG A 1 76 ? 3.654 -9.433 -4.349 1.00 80.75 76 ARG A O 1
ATOM 594 N N . ARG A 1 77 ? 1.551 -8.819 -4.834 1.00 82.38 77 ARG A N 1
ATOM 595 C CA . ARG A 1 77 ? 1.673 -9.161 -6.249 1.00 82.38 77 ARG A CA 1
ATOM 596 C C . ARG A 1 77 ? 2.606 -8.224 -7.013 1.00 82.38 77 ARG A C 1
ATOM 598 O O . ARG A 1 77 ? 3.378 -8.698 -7.841 1.00 82.38 77 ARG A O 1
ATOM 605 N N . VAL A 1 78 ? 2.603 -6.928 -6.700 1.00 79.94 78 VAL A N 1
ATOM 606 C CA . VAL A 1 78 ? 3.579 -5.960 -7.225 1.00 79.94 78 VAL A CA 1
ATOM 607 C C . VAL A 1 78 ? 4.993 -6.380 -6.842 1.00 79.94 78 VAL A C 1
ATOM 609 O O . VAL A 1 78 ? 5.855 -6.457 -7.711 1.00 79.94 78 VAL A O 1
ATOM 612 N N . ARG A 1 79 ? 5.225 -6.729 -5.572 1.00 74.81 79 ARG A N 1
ATOM 613 C CA . ARG A 1 79 ? 6.520 -7.238 -5.103 1.00 74.81 79 ARG A CA 1
ATOM 614 C C . ARG A 1 79 ? 6.968 -8.467 -5.892 1.00 74.81 79 ARG A C 1
ATOM 616 O O . ARG A 1 79 ? 8.097 -8.492 -6.372 1.00 74.81 79 ARG A O 1
ATOM 623 N N . GLU A 1 80 ? 6.099 -9.460 -6.061 1.00 77.12 80 GLU A N 1
ATOM 624 C CA . GLU A 1 80 ? 6.416 -10.673 -6.825 1.00 77.12 80 GLU A CA 1
ATOM 625 C C . GLU A 1 80 ? 6.764 -10.377 -8.289 1.00 77.12 80 GLU A C 1
ATOM 627 O O . GLU A 1 80 ? 7.707 -10.958 -8.824 1.00 77.12 80 GLU A O 1
ATOM 632 N N . ILE A 1 81 ? 6.012 -9.489 -8.946 1.00 75.12 81 ILE A N 1
ATOM 633 C CA . ILE 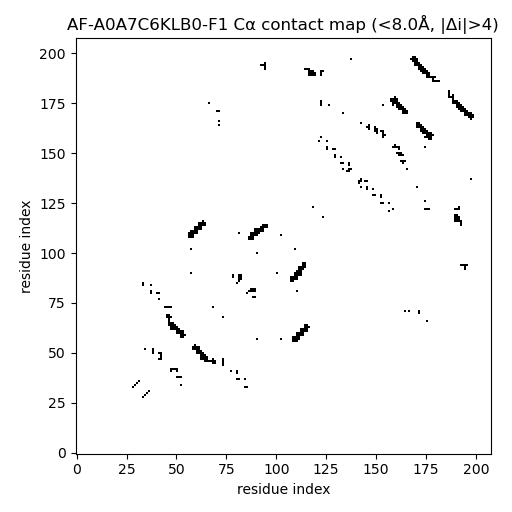A 1 81 ? 6.253 -9.117 -10.346 1.0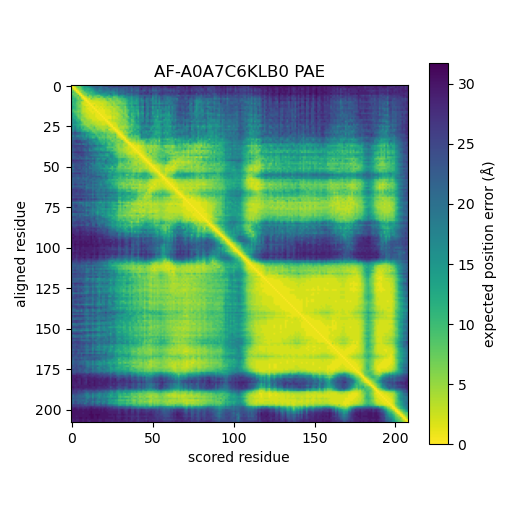0 75.12 81 ILE A CA 1
ATOM 634 C C . ILE A 1 81 ? 7.589 -8.375 -10.472 1.00 75.12 81 ILE A C 1
ATOM 636 O O . ILE A 1 81 ? 8.376 -8.695 -11.364 1.00 75.12 81 ILE A O 1
ATOM 640 N N . THR A 1 82 ? 7.869 -7.437 -9.564 1.00 71.25 82 THR A N 1
ATOM 641 C CA . THR A 1 82 ? 9.122 -6.670 -9.537 1.00 71.25 82 THR A CA 1
ATOM 642 C C . THR A 1 82 ? 10.331 -7.576 -9.287 1.00 71.25 82 THR A C 1
ATOM 644 O O . THR A 1 82 ? 11.323 -7.478 -10.008 1.00 71.25 82 THR A O 1
ATOM 647 N N . LEU A 1 83 ? 10.221 -8.533 -8.360 1.00 72.56 83 LEU A N 1
ATOM 648 C CA . LEU A 1 83 ? 11.263 -9.533 -8.102 1.00 72.56 83 LEU A CA 1
ATOM 649 C C . LEU A 1 83 ? 11.508 -10.428 -9.321 1.00 72.56 83 LEU A C 1
ATOM 651 O O . LEU A 1 83 ? 12.646 -10.582 -9.758 1.00 72.56 83 LEU A O 1
ATOM 655 N N . LYS A 1 84 ? 10.440 -11.000 -9.893 1.00 71.75 84 LYS A N 1
ATOM 656 C CA . LYS A 1 84 ? 10.544 -11.972 -10.992 1.00 71.75 84 LYS A CA 1
ATOM 657 C C . LYS A 1 84 ? 11.022 -11.357 -12.303 1.00 71.75 84 LYS A C 1
ATOM 659 O O . LYS A 1 84 ? 11.701 -12.039 -13.061 1.00 71.75 84 LYS A O 1
ATOM 664 N N . ARG A 1 85 ? 10.629 -10.115 -12.608 1.00 66.81 85 ARG A N 1
ATOM 665 C CA . ARG A 1 85 ? 10.911 -9.488 -13.912 1.00 66.81 85 ARG A CA 1
ATOM 666 C C . ARG A 1 85 ? 12.099 -8.542 -13.898 1.00 66.81 85 ARG A C 1
ATOM 668 O O . ARG A 1 85 ? 12.817 -8.486 -14.887 1.00 66.81 85 ARG A O 1
ATOM 675 N N . ALA A 1 86 ? 12.292 -7.789 -12.817 1.00 62.69 86 ALA A N 1
ATOM 676 C CA . ALA A 1 86 ? 13.319 -6.754 -12.768 1.00 62.69 86 ALA A CA 1
ATOM 677 C C . ALA A 1 86 ? 14.556 -7.164 -11.953 1.00 62.69 86 ALA A C 1
ATOM 679 O O . ALA A 1 86 ? 15.538 -6.428 -11.954 1.00 62.69 86 ALA A O 1
ATOM 680 N N . GLY A 1 87 ? 14.524 -8.301 -11.238 1.00 63.19 87 GLY A N 1
ATOM 681 C CA . GLY A 1 87 ? 15.582 -8.661 -10.285 1.00 63.19 87 GLY A CA 1
ATOM 682 C C . GLY A 1 87 ? 15.749 -7.620 -9.167 1.00 63.19 87 GLY A C 1
ATOM 683 O O . GLY A 1 87 ? 16.813 -7.527 -8.561 1.00 63.19 87 GLY A O 1
ATOM 684 N N . MET A 1 88 ? 14.714 -6.803 -8.937 1.00 63.03 88 MET A N 1
ATOM 685 C CA . MET A 1 88 ? 14.710 -5.686 -7.996 1.00 63.03 88 MET A CA 1
ATOM 686 C C . MET A 1 88 ? 14.026 -6.095 -6.694 1.00 63.03 88 MET A C 1
ATOM 688 O O . MET A 1 88 ? 12.957 -6.709 -6.712 1.00 63.03 88 MET A O 1
ATOM 692 N N . LEU A 1 89 ? 14.611 -5.702 -5.565 1.00 57.19 89 LEU A N 1
ATOM 693 C CA . LEU A 1 89 ? 13.978 -5.818 -4.252 1.00 57.19 89 LEU A CA 1
ATOM 694 C C . LEU A 1 89 ? 13.183 -4.531 -3.982 1.00 57.19 89 LEU A C 1
ATOM 696 O O . LEU A 1 89 ? 13.715 -3.437 -4.193 1.00 57.19 89 LEU A O 1
ATOM 700 N N . PRO A 1 90 ? 11.917 -4.605 -3.536 1.00 56.91 90 PRO A N 1
ATOM 701 C CA . PRO A 1 90 ? 11.197 -3.402 -3.144 1.00 56.91 90 PRO A CA 1
ATOM 702 C C . PRO A 1 90 ? 11.885 -2.763 -1.931 1.00 56.91 90 PRO A C 1
ATOM 704 O O . PRO A 1 90 ? 11.917 -3.332 -0.840 1.00 56.91 90 PRO A O 1
ATOM 707 N N . GLY A 1 91 ? 12.445 -1.574 -2.135 1.00 54.56 91 GLY A N 1
ATOM 708 C CA . GLY A 1 91 ? 13.075 -0.766 -1.104 1.00 54.56 91 GLY A CA 1
ATOM 709 C C . GLY A 1 91 ? 12.016 0.077 -0.418 1.00 54.56 91 GLY A C 1
ATOM 710 O O . GLY A 1 91 ? 11.705 1.162 -0.888 1.00 54.56 91 GLY A O 1
ATOM 711 N N . SER A 1 92 ? 11.478 -0.421 0.697 1.00 53.25 92 SER A N 1
ATOM 712 C CA . SER A 1 92 ? 10.416 0.207 1.499 1.00 53.25 92 SER A CA 1
ATOM 713 C C . SER A 1 92 ? 9.105 0.506 0.752 1.00 53.25 92 SER A C 1
ATOM 715 O O . SER A 1 92 ? 9.061 0.908 -0.407 1.00 53.25 92 SER A O 1
ATOM 717 N N . THR A 1 93 ? 7.983 0.325 1.443 1.00 55.06 93 THR A N 1
ATOM 718 C CA . THR A 1 93 ? 6.709 0.878 0.973 1.00 55.06 93 THR A CA 1
ATOM 719 C C . THR A 1 93 ? 6.616 2.279 1.558 1.00 55.06 93 THR A C 1
ATOM 721 O O . THR A 1 93 ? 6.455 2.435 2.768 1.00 55.06 93 THR A O 1
ATOM 724 N N . GLY A 1 94 ? 6.823 3.292 0.720 1.00 48.53 94 GLY A N 1
ATOM 725 C CA . GLY A 1 94 ? 6.808 4.684 1.142 1.00 48.53 94 GLY A CA 1
ATOM 726 C C . GLY A 1 94 ? 5.380 5.110 1.453 1.00 48.53 94 GLY A C 1
ATOM 727 O O . GLY A 1 94 ? 4.632 5.487 0.555 1.00 48.53 94 GLY A O 1
ATOM 728 N N . SER A 1 95 ? 4.992 5.059 2.726 1.00 42.28 95 SER A N 1
ATOM 729 C CA . SER A 1 95 ? 3.865 5.855 3.213 1.00 42.28 95 SER A CA 1
ATOM 730 C C . SER A 1 95 ? 4.222 7.315 2.942 1.00 42.28 95 SER A C 1
ATOM 732 O O . SER A 1 95 ? 5.280 7.750 3.391 1.00 42.28 95 SER A O 1
ATOM 734 N N . ALA A 1 96 ? 3.409 8.039 2.161 1.00 44.78 96 ALA A N 1
ATOM 735 C CA . ALA A 1 96 ? 3.752 9.376 1.674 1.00 44.78 96 ALA A CA 1
ATOM 736 C C . ALA A 1 96 ? 4.187 10.293 2.828 1.00 44.78 96 ALA A C 1
ATOM 738 O O . ALA A 1 96 ? 3.367 10.747 3.627 1.00 44.78 96 ALA A O 1
ATOM 739 N N . SER A 1 97 ? 5.498 10.457 2.959 1.00 35.78 97 SER A N 1
ATOM 740 C CA . SER A 1 97 ? 6.245 11.338 3.852 1.00 35.78 97 SER A CA 1
ATOM 741 C C . SER A 1 97 ? 7.701 11.100 3.484 1.00 35.78 97 SER A C 1
ATOM 743 O O . SER A 1 97 ? 8.340 10.174 3.972 1.00 35.78 97 SER A O 1
ATOM 745 N N . SER A 1 98 ? 8.160 11.882 2.513 1.00 31.62 98 SER A N 1
ATOM 746 C CA . SER A 1 98 ? 9.558 12.121 2.155 1.00 31.62 98 SER A CA 1
ATOM 747 C C . SER A 1 98 ? 10.571 11.613 3.187 1.00 31.62 98 SER A C 1
ATOM 749 O O . SER A 1 98 ? 10.868 12.288 4.173 1.00 31.62 98 SER A O 1
ATOM 751 N N . ARG A 1 99 ? 11.145 10.439 2.926 1.00 32.81 99 ARG A N 1
ATOM 752 C CA . ARG A 1 99 ? 12.444 10.064 3.472 1.00 32.81 99 ARG A CA 1
ATOM 753 C C . ARG A 1 99 ? 13.193 9.286 2.407 1.00 32.81 99 ARG A C 1
ATOM 755 O O . ARG A 1 99 ? 12.796 8.193 2.017 1.00 32.81 99 ARG A O 1
ATOM 762 N N . VAL A 1 100 ? 14.239 9.934 1.912 1.00 33.44 100 VAL A N 1
ATOM 763 C CA . VAL A 1 100 ? 15.282 9.354 1.076 1.00 33.44 100 VAL A CA 1
ATOM 764 C C . VAL A 1 100 ? 15.811 8.131 1.817 1.00 33.44 100 VAL A C 1
ATOM 766 O O . VAL A 1 100 ? 16.377 8.260 2.900 1.00 33.44 100 VAL A O 1
ATOM 769 N N . ILE A 1 101 ? 15.558 6.944 1.274 1.00 44.69 101 ILE A N 1
ATOM 770 C CA . ILE A 1 101 ? 16.280 5.746 1.684 1.00 44.69 101 ILE A CA 1
ATOM 771 C C . ILE A 1 101 ? 17.492 5.690 0.777 1.00 44.69 101 ILE A C 1
ATOM 773 O O . ILE A 1 101 ? 17.365 5.386 -0.407 1.00 44.69 101 ILE A O 1
ATOM 777 N N . GLU A 1 102 ? 18.650 6.043 1.325 1.00 37.28 102 GLU A N 1
ATOM 778 C CA . GLU A 1 102 ? 19.913 5.809 0.642 1.00 37.28 102 GLU A CA 1
ATOM 779 C C . GLU A 1 102 ? 20.112 4.295 0.478 1.00 37.28 102 GLU A C 1
ATOM 781 O O . GLU A 1 102 ? 20.054 3.552 1.468 1.00 37.28 102 GLU A O 1
ATOM 786 N N . PRO A 1 103 ? 20.344 3.803 -0.749 1.00 38.31 103 PRO A N 1
ATOM 787 C CA . PRO A 1 103 ? 20.765 2.431 -0.951 1.00 38.31 103 PRO A CA 1
ATOM 788 C C . PRO A 1 103 ? 22.186 2.281 -0.398 1.00 38.31 103 PRO A C 1
ATOM 790 O O . PRO A 1 103 ? 23.172 2.682 -1.017 1.00 38.31 103 PRO A O 1
ATOM 793 N N . ARG A 1 104 ? 22.300 1.701 0.801 1.00 41.88 104 ARG A N 1
ATOM 794 C CA . ARG A 1 104 ? 23.583 1.312 1.390 1.00 41.88 104 ARG A CA 1
ATOM 795 C C . ARG A 1 104 ? 24.205 0.211 0.527 1.00 41.88 104 ARG A C 1
ATOM 797 O O . ARG A 1 104 ? 23.833 -0.950 0.628 1.00 41.88 104 ARG A O 1
ATOM 804 N N . THR A 1 105 ? 25.124 0.636 -0.337 1.00 48.44 105 THR A N 1
ATOM 805 C CA . THR A 1 105 ? 26.253 -0.103 -0.924 1.00 48.44 105 THR A CA 1
ATOM 806 C C . THR A 1 105 ? 26.047 -1.595 -1.196 1.00 48.44 105 THR A C 1
ATOM 808 O O . THR A 1 105 ? 26.216 -2.434 -0.317 1.00 48.44 105 THR A O 1
ATOM 811 N N . GLY A 1 106 ? 25.869 -1.899 -2.483 1.00 44.28 106 GLY A N 1
ATOM 812 C CA . GLY A 1 106 ? 26.289 -3.160 -3.084 1.00 44.28 106 GLY A CA 1
ATOM 813 C C . GLY A 1 106 ? 25.210 -4.236 -3.140 1.00 44.28 106 GLY A C 1
ATOM 814 O O . GLY A 1 106 ? 25.087 -5.040 -2.227 1.00 44.28 106 GLY A O 1
ATOM 815 N N . ARG A 1 107 ? 24.575 -4.345 -4.319 1.00 50.75 107 ARG A N 1
ATOM 816 C CA . ARG A 1 107 ? 23.914 -5.560 -4.845 1.00 50.75 107 ARG A CA 1
ATOM 817 C C . ARG A 1 107 ? 22.408 -5.728 -4.556 1.00 50.75 107 ARG A C 1
ATOM 819 O O . ARG A 1 107 ? 21.996 -6.700 -3.945 1.00 50.75 107 ARG A O 1
ATOM 826 N N . ALA A 1 108 ? 21.595 -4.821 -5.104 1.00 50.25 108 ALA A N 1
ATOM 827 C CA . ALA A 1 108 ? 20.330 -5.074 -5.823 1.00 50.25 108 ALA A CA 1
ATOM 828 C C . ALA A 1 108 ? 19.707 -3.716 -6.190 1.00 50.25 108 ALA A C 1
ATOM 830 O O . ALA A 1 108 ? 19.700 -2.811 -5.360 1.00 50.25 108 ALA A O 1
ATOM 831 N N . ALA A 1 109 ? 19.186 -3.551 -7.408 1.00 57.50 109 ALA A N 1
ATOM 832 C CA . ALA A 1 109 ? 18.432 -2.345 -7.744 1.00 57.50 109 ALA A CA 1
ATOM 833 C C . ALA A 1 109 ? 17.164 -2.285 -6.869 1.00 57.50 109 ALA A C 1
ATOM 835 O O . ALA A 1 109 ? 16.403 -3.255 -6.802 1.00 57.50 109 ALA A O 1
ATOM 836 N N . ALA A 1 110 ? 16.971 -1.175 -6.157 1.00 62.22 110 ALA A N 1
ATOM 837 C CA . ALA A 1 110 ? 15.840 -0.984 -5.258 1.00 62.22 110 ALA A CA 1
ATOM 838 C C . ALA A 1 110 ? 14.692 -0.273 -5.987 1.00 62.22 110 ALA A C 1
ATOM 840 O O . ALA A 1 110 ? 14.910 0.698 -6.715 1.00 62.22 110 ALA A O 1
ATOM 841 N N . ALA A 1 111 ? 13.461 -0.743 -5.777 1.00 65.50 111 ALA A N 1
ATOM 842 C CA . ALA A 1 111 ? 12.255 -0.078 -6.270 1.00 65.50 111 ALA A CA 1
ATOM 843 C C . ALA A 1 111 ? 11.425 0.468 -5.102 1.00 65.50 111 ALA A C 1
ATOM 845 O O . ALA A 1 111 ? 11.044 -0.288 -4.208 1.00 65.50 111 ALA A O 1
ATOM 846 N N . LEU A 1 112 ? 11.126 1.764 -5.117 1.00 70.12 112 LEU A N 1
ATOM 847 C CA . LEU A 1 112 ? 10.221 2.410 -4.174 1.00 70.12 112 LEU A CA 1
ATOM 848 C C . LEU A 1 112 ? 8.787 2.258 -4.684 1.00 70.12 112 LEU A C 1
ATOM 850 O O . LEU A 1 112 ? 8.465 2.709 -5.783 1.00 70.12 112 LEU A O 1
ATOM 854 N N . VAL A 1 113 ? 7.910 1.657 -3.883 1.00 74.12 113 VAL A N 1
ATOM 855 C CA . VAL A 1 113 ? 6.476 1.593 -4.199 1.00 74.12 113 VAL A CA 1
ATOM 856 C C . VAL A 1 113 ? 5.753 2.704 -3.444 1.00 74.12 113 VAL A C 1
ATOM 858 O O . VAL A 1 113 ? 5.754 2.728 -2.213 1.00 74.12 113 VAL A O 1
ATOM 861 N N . GLU A 1 114 ? 5.133 3.612 -4.194 1.00 74.12 114 GLU A N 1
ATOM 862 C CA . GLU A 1 114 ? 4.365 4.750 -3.692 1.00 74.12 114 GLU A CA 1
ATOM 863 C C . GLU A 1 114 ? 2.879 4.551 -4.025 1.00 74.12 114 GLU A C 1
ATOM 865 O O . GLU A 1 114 ? 2.491 4.394 -5.186 1.00 74.12 114 GLU A O 1
ATOM 870 N N . ILE A 1 115 ? 2.026 4.562 -3.001 1.00 79.31 115 ILE A N 1
ATOM 871 C CA . ILE A 1 115 ? 0.574 4.493 -3.181 1.00 79.31 115 ILE A CA 1
ATOM 872 C C . ILE A 1 115 ? 0.036 5.918 -3.222 1.00 79.31 115 ILE A C 1
ATOM 874 O O . ILE A 1 115 ? 0.205 6.678 -2.271 1.00 79.31 115 ILE A O 1
ATOM 878 N N . VAL A 1 116 ? -0.640 6.273 -4.312 1.00 79.50 116 VAL A N 1
ATOM 879 C CA . VAL A 1 116 ? -1.218 7.605 -4.469 1.00 79.50 116 VAL A CA 1
ATOM 880 C C . VAL A 1 116 ? -2.527 7.692 -3.692 1.00 79.50 116 VAL A C 1
ATOM 882 O O . VAL A 1 116 ? -3.505 6.995 -3.986 1.00 79.50 116 VAL A O 1
ATOM 885 N N . ASP A 1 117 ? -2.553 8.587 -2.712 1.00 81.75 117 ASP A N 1
ATOM 886 C CA . ASP A 1 117 ? -3.711 8.861 -1.877 1.00 81.75 117 ASP A CA 1
ATOM 887 C C . ASP A 1 117 ? -4.244 10.294 -2.059 1.00 81.75 117 ASP A C 1
ATOM 889 O O . ASP A 1 117 ? -3.655 11.137 -2.739 1.00 81.75 117 ASP A O 1
ATOM 893 N N . ARG A 1 118 ? -5.432 10.554 -1.506 1.00 84.94 118 ARG A N 1
ATOM 894 C CA . ARG A 1 118 ? -6.057 11.877 -1.469 1.00 84.94 118 ARG A CA 1
ATOM 895 C C . ARG A 1 118 ? -6.442 12.193 -0.032 1.00 84.94 118 ARG A C 1
ATOM 897 O O . ARG A 1 118 ? -7.605 12.061 0.363 1.00 84.94 118 ARG A O 1
ATOM 904 N N . ARG A 1 119 ? -5.436 12.590 0.746 1.00 86.88 119 ARG A N 1
ATOM 905 C CA . ARG A 1 119 ? -5.584 12.894 2.171 1.00 86.88 119 ARG A CA 1
ATOM 906 C C . ARG A 1 119 ? -6.436 14.137 2.390 1.00 86.88 119 ARG A C 1
ATOM 908 O O . ARG A 1 119 ? -6.350 15.120 1.658 1.00 86.88 119 ARG A O 1
ATOM 915 N N . THR A 1 120 ? -7.214 14.091 3.458 1.00 88.19 120 THR A N 1
ATOM 916 C CA . THR A 1 120 ? -7.920 15.235 4.033 1.00 88.19 120 THR A CA 1
ATOM 917 C C . THR A 1 120 ? -7.540 15.329 5.511 1.00 88.19 120 THR A C 1
ATOM 919 O O . THR A 1 120 ? -7.150 14.311 6.095 1.00 88.19 120 THR A O 1
ATOM 922 N N . PRO A 1 121 ? -7.676 16.499 6.161 1.00 89.81 121 PRO A N 1
ATOM 923 C CA . PRO A 1 121 ? -7.415 16.624 7.598 1.00 89.81 121 PRO A CA 1
ATOM 924 C C . PRO A 1 121 ? -8.214 15.616 8.437 1.00 89.81 121 PRO A C 1
ATOM 926 O O . PRO A 1 121 ? -7.725 15.079 9.425 1.00 89.81 121 PRO A O 1
ATOM 929 N N . ARG A 1 122 ? -9.433 15.295 7.993 1.00 89.25 122 ARG A N 1
ATOM 930 C CA . ARG A 1 122 ? -10.314 14.310 8.623 1.00 89.25 122 ARG A CA 1
ATOM 931 C C . ARG A 1 122 ? -9.756 12.888 8.545 1.00 89.25 122 ARG A C 1
ATOM 933 O O . ARG A 1 122 ? -9.776 12.176 9.546 1.00 89.25 122 ARG A O 1
ATOM 940 N N . LEU A 1 123 ? -9.270 12.482 7.371 1.00 90.56 123 LEU A N 1
ATOM 941 C CA . LEU A 1 123 ? -8.635 11.176 7.174 1.00 90.56 123 LEU A CA 1
ATOM 942 C C . LEU A 1 123 ? -7.334 11.063 7.963 1.00 90.56 123 LEU A C 1
ATOM 944 O O . LEU A 1 123 ? -7.090 10.023 8.566 1.00 90.56 123 LEU A O 1
ATOM 948 N N . LEU A 1 124 ? -6.530 12.128 7.982 1.00 91.88 124 LEU A N 1
ATOM 949 C CA . LEU A 1 124 ? -5.275 12.155 8.724 1.00 91.88 124 LEU A CA 1
ATOM 950 C C . LEU A 1 124 ? -5.524 12.009 10.229 1.00 91.88 124 LEU A C 1
ATOM 952 O O . LEU A 1 124 ? -4.963 11.117 10.849 1.00 91.88 124 LEU A O 1
ATOM 956 N N . ALA A 1 125 ? -6.457 12.783 10.788 1.00 92.56 125 ALA A N 1
ATOM 957 C CA . ALA A 1 125 ? -6.801 12.692 12.204 1.00 92.56 125 ALA A CA 1
ATOM 958 C C . ALA A 1 125 ? -7.360 11.310 12.594 1.00 92.56 125 ALA A C 1
ATOM 960 O O . ALA A 1 125 ? -7.115 10.822 13.695 1.00 92.56 125 ALA A O 1
ATOM 961 N N . ALA A 1 126 ? -8.125 10.664 11.708 1.00 92.94 126 ALA A N 1
ATOM 962 C CA . ALA A 1 126 ? -8.595 9.297 11.930 1.00 92.94 126 ALA A CA 1
ATOM 963 C C . ALA A 1 126 ? -7.444 8.279 11.882 1.00 92.94 126 ALA A C 1
ATOM 965 O O . ALA A 1 126 ? -7.380 7.376 12.715 1.00 92.94 126 ALA A O 1
ATOM 966 N N . TYR A 1 127 ? -6.518 8.446 10.936 1.00 93.06 127 TYR A N 1
ATOM 967 C CA . TYR A 1 127 ? -5.331 7.607 10.807 1.00 93.06 127 TYR A CA 1
ATOM 968 C C . TYR A 1 127 ? -4.411 7.716 12.028 1.00 93.06 127 TYR A C 1
ATOM 970 O O . TYR A 1 127 ? -4.023 6.694 12.583 1.00 93.06 127 TYR A O 1
ATOM 978 N N . GLU A 1 128 ? -4.125 8.934 12.491 1.00 93.06 128 GLU A N 1
ATOM 979 C CA . GLU A 1 128 ? -3.301 9.192 13.679 1.00 93.06 128 GLU A CA 1
ATOM 980 C C . GLU A 1 128 ? -3.872 8.521 14.931 1.00 93.06 128 GLU A C 1
ATOM 982 O O . GLU A 1 128 ? -3.131 7.967 15.738 1.00 93.06 128 GLU A O 1
ATOM 987 N N . ARG A 1 129 ? -5.200 8.510 15.086 1.00 93.75 129 ARG A N 1
ATOM 988 C CA . ARG A 1 129 ? -5.842 7.848 16.229 1.00 93.75 129 ARG A CA 1
ATOM 989 C C . ARG A 1 129 ? -5.773 6.329 16.123 1.00 93.75 129 ARG A C 1
ATOM 991 O O . ARG A 1 129 ? -5.427 5.677 17.101 1.00 93.75 129 ARG A O 1
ATOM 998 N N . LEU A 1 130 ? -6.019 5.784 14.933 1.00 94.00 130 LEU A N 1
ATOM 999 C CA . LEU A 1 130 ? -5.885 4.349 14.675 1.00 94.00 130 LEU A CA 1
ATOM 1000 C C . LEU A 1 130 ? -4.432 3.863 14.820 1.00 94.00 130 LEU A C 1
ATOM 1002 O O . LEU A 1 130 ? -4.196 2.698 15.131 1.00 94.00 130 LEU A O 1
ATOM 1006 N N . GLN A 1 131 ? -3.448 4.743 14.615 1.00 92.50 131 GLN A N 1
ATOM 1007 C CA . GLN A 1 131 ? -2.038 4.403 14.765 1.00 92.50 131 GLN A CA 1
ATOM 1008 C C . GLN A 1 131 ? -1.715 3.914 16.180 1.00 92.50 131 GLN A C 1
ATOM 1010 O O . GLN A 1 131 ? -0.916 2.992 16.308 1.00 92.50 131 GLN A O 1
ATOM 1015 N N . PHE A 1 132 ? -2.347 4.453 17.225 1.00 92.94 132 PHE A N 1
ATOM 1016 C CA . PHE A 1 132 ? -2.134 3.974 18.594 1.00 92.94 132 PHE A CA 1
ATOM 1017 C C . PHE A 1 132 ? -2.576 2.519 18.768 1.00 92.94 132 PHE A C 1
ATOM 1019 O O . PHE A 1 132 ? -1.793 1.710 19.262 1.00 92.94 132 PHE A O 1
ATOM 1026 N N . ASP A 1 133 ? -3.763 2.162 18.266 1.00 94.19 133 ASP A N 1
ATOM 1027 C CA . ASP A 1 133 ? -4.249 0.777 18.292 1.00 94.19 133 ASP A CA 1
ATOM 1028 C C . ASP A 1 133 ? -3.298 -0.156 17.526 1.00 94.19 133 ASP A C 1
ATOM 1030 O O . ASP A 1 133 ? -3.018 -1.276 17.955 1.00 94.19 133 ASP A O 1
ATOM 1034 N N . ILE A 1 134 ? -2.765 0.311 16.390 1.00 92.69 134 ILE A N 1
ATOM 1035 C CA . ILE A 1 134 ? -1.791 -0.438 15.584 1.00 92.69 134 ILE A CA 1
ATOM 1036 C C . ILE A 1 134 ? -0.493 -0.658 16.364 1.00 92.69 134 ILE A C 1
ATOM 1038 O O . ILE A 1 134 ? 0.013 -1.778 16.384 1.00 92.69 134 ILE A O 1
ATOM 1042 N N . GLN A 1 135 ? 0.043 0.375 17.020 1.00 92.62 135 GLN A N 1
ATOM 1043 C CA . GLN A 1 135 ? 1.258 0.255 17.830 1.00 92.62 135 GLN A CA 1
ATOM 1044 C C . GLN A 1 135 ? 1.054 -0.696 19.013 1.00 92.62 135 GLN A C 1
ATOM 1046 O O . GLN A 1 135 ? 1.905 -1.548 19.259 1.00 92.62 135 GLN A O 1
ATOM 1051 N N . GLU A 1 136 ? -0.089 -0.626 19.696 1.00 92.81 136 GLU A N 1
ATOM 1052 C CA . GLU A 1 136 ? -0.426 -1.564 20.770 1.00 92.81 136 GLU A CA 1
ATOM 1053 C C . GLU A 1 136 ? -0.517 -3.003 20.247 1.00 92.81 136 GLU A C 1
ATOM 1055 O O . GLU A 1 136 ? 0.063 -3.924 20.828 1.00 92.81 136 GLU A O 1
ATOM 1060 N N . ALA A 1 137 ? -1.200 -3.217 19.120 1.00 93.31 137 ALA A N 1
ATOM 1061 C CA . ALA A 1 137 ? -1.311 -4.534 18.503 1.00 93.31 137 ALA A CA 1
ATOM 1062 C C . ALA A 1 137 ? 0.059 -5.093 18.089 1.00 93.31 137 ALA A C 1
ATOM 1064 O O . ALA A 1 137 ? 0.297 -6.291 18.235 1.00 93.31 137 ALA A O 1
ATOM 1065 N N . MET A 1 138 ? 0.976 -4.239 17.623 1.00 90.75 138 MET A N 1
ATOM 1066 C CA . MET A 1 138 ? 2.353 -4.633 17.321 1.00 90.75 138 MET A CA 1
ATOM 1067 C C . MET A 1 138 ? 3.149 -4.978 18.580 1.00 90.75 138 MET A C 1
ATOM 1069 O O . MET A 1 138 ? 3.821 -6.006 18.594 1.00 90.75 138 MET A O 1
ATOM 1073 N N . ALA A 1 139 ? 3.036 -4.178 19.642 1.00 90.94 139 ALA A N 1
ATOM 1074 C CA . ALA A 1 139 ? 3.738 -4.410 20.904 1.00 90.94 139 ALA A CA 1
ATOM 1075 C C . ALA A 1 139 ? 3.247 -5.674 21.631 1.00 90.94 139 ALA A C 1
ATOM 1077 O O . ALA A 1 139 ? 4.029 -6.394 22.243 1.00 90.94 139 ALA A O 1
ATOM 1078 N N . THR A 1 140 ? 1.948 -5.960 21.554 1.00 91.94 140 THR A N 1
ATOM 1079 C CA . THR A 1 140 ? 1.311 -7.090 22.252 1.00 91.94 140 THR A CA 1
ATOM 1080 C C . THR A 1 140 ? 1.175 -8.345 21.391 1.00 91.94 140 THR A C 1
ATOM 1082 O O . THR A 1 140 ? 0.810 -9.405 21.900 1.00 91.94 140 THR A O 1
ATOM 1085 N N . GLY A 1 141 ? 1.386 -8.230 20.077 1.00 90.12 141 GLY A N 1
ATOM 1086 C CA . GLY A 1 141 ? 1.090 -9.276 19.097 1.00 90.12 141 GLY A CA 1
ATOM 1087 C C . GLY A 1 141 ? -0.408 -9.544 18.880 1.00 90.12 141 GLY A C 1
ATOM 1088 O O . GLY A 1 141 ? -0.764 -10.498 18.185 1.00 90.12 141 GLY A O 1
ATOM 1089 N N . ARG A 1 142 ? -1.312 -8.743 19.464 1.00 91.75 142 ARG A N 1
ATOM 1090 C CA . ARG A 1 142 ? -2.769 -8.972 19.429 1.00 91.75 142 ARG A CA 1
ATOM 1091 C C . ARG A 1 142 ? -3.453 -8.149 18.338 1.00 91.75 142 ARG A C 1
ATOM 1093 O O . ARG A 1 142 ? -4.007 -7.085 18.587 1.00 91.75 142 ARG A O 1
ATOM 1100 N N . PHE A 1 143 ? -3.502 -8.694 17.125 1.00 92.56 143 PHE A N 1
ATOM 1101 C CA . PHE A 1 143 ? -4.062 -8.000 15.954 1.00 92.56 143 PHE A CA 1
ATOM 1102 C C . PHE A 1 143 ? -5.575 -8.175 15.749 1.00 92.56 143 PHE A C 1
ATOM 1104 O O . PHE A 1 143 ? -6.182 -7.442 14.970 1.00 92.56 143 PHE A O 1
ATOM 1111 N N . THR A 1 144 ? -6.216 -9.111 16.455 1.00 92.19 144 THR A N 1
ATOM 1112 C CA . THR A 1 144 ? -7.634 -9.471 16.248 1.00 92.19 144 THR A CA 1
ATOM 1113 C C . THR A 1 144 ? -8.614 -8.322 16.499 1.00 92.19 144 THR A C 1
ATOM 1115 O O . THR A 1 144 ? -9.727 -8.337 15.976 1.00 92.19 144 THR A O 1
ATOM 1118 N N . ARG A 1 145 ? -8.209 -7.303 17.267 1.00 93.38 145 ARG A N 1
ATOM 1119 C CA . ARG A 1 145 ? -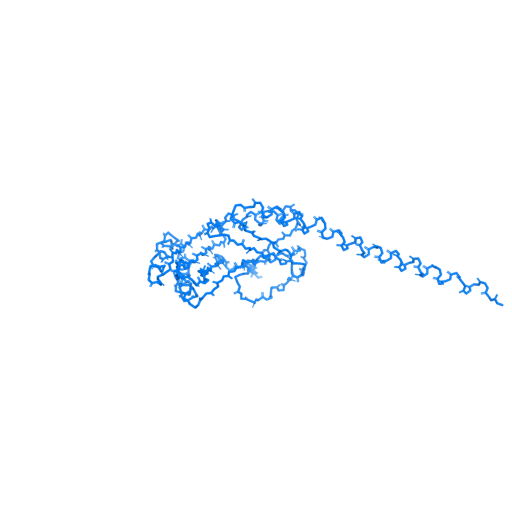9.043 -6.140 17.606 1.00 93.38 145 ARG A CA 1
ATOM 1120 C C . ARG A 1 145 ? -8.977 -5.009 16.578 1.00 93.38 145 ARG A C 1
ATOM 1122 O O . ARG A 1 145 ? -9.917 -4.218 16.503 1.00 93.38 145 ARG A O 1
ATOM 1129 N N . LEU A 1 146 ? -7.928 -4.952 15.754 1.00 94.06 146 LEU A N 1
ATOM 1130 C CA . LEU A 1 146 ? -7.713 -3.847 14.812 1.00 94.06 146 LEU A CA 1
ATOM 1131 C C . LEU A 1 146 ? -8.863 -3.633 13.819 1.00 94.06 146 LEU A C 1
ATOM 1133 O O . LEU A 1 146 ? -9.250 -2.480 13.619 1.00 94.06 146 LEU A O 1
ATOM 1137 N N . PRO A 1 147 ? -9.477 -4.676 13.222 1.00 93.62 147 PRO A N 1
ATOM 1138 C CA . PRO A 1 147 ? -10.593 -4.462 12.303 1.00 93.62 147 PRO A CA 1
ATOM 1139 C C . PRO A 1 147 ? -11.796 -3.792 12.980 1.00 93.62 147 PRO A C 1
ATOM 1141 O O . PRO A 1 147 ? -12.483 -2.972 12.368 1.00 93.62 147 PRO A O 1
ATOM 1144 N N . ALA A 1 148 ? -12.055 -4.121 14.249 1.00 94.12 148 ALA A N 1
ATOM 1145 C CA . ALA A 1 148 ? -13.134 -3.515 15.019 1.00 94.12 148 ALA A CA 1
ATOM 1146 C C . ALA A 1 148 ? -12.805 -2.064 15.402 1.00 94.12 148 ALA A C 1
ATOM 1148 O O . ALA A 1 148 ? -13.662 -1.194 15.227 1.00 94.12 148 ALA A O 1
ATOM 1149 N N . ALA A 1 149 ? -11.569 -1.803 15.842 1.00 94.12 149 ALA A N 1
ATOM 1150 C CA . ALA A 1 149 ? -11.072 -0.463 16.155 1.00 94.12 149 ALA A CA 1
ATOM 1151 C C . ALA A 1 149 ? -11.155 0.470 14.936 1.00 94.12 149 ALA A C 1
ATOM 1153 O O . ALA A 1 149 ? -11.742 1.546 15.013 1.00 94.12 149 ALA A O 1
ATOM 1154 N N . ALA A 1 150 ? -10.718 0.003 13.763 1.00 94.25 150 ALA A N 1
ATOM 1155 C CA . ALA A 1 150 ? -10.813 0.757 12.516 1.00 94.25 150 ALA A CA 1
ATOM 1156 C C . ALA A 1 150 ? -12.261 1.121 12.158 1.00 94.25 150 ALA A C 1
ATOM 1158 O O . ALA A 1 150 ? -12.560 2.270 11.835 1.00 94.25 150 ALA A O 1
ATOM 1159 N N . ARG A 1 151 ? -13.197 0.167 12.260 1.00 94.62 151 ARG A N 1
ATOM 1160 C CA . ARG A 1 151 ? -14.625 0.431 12.008 1.00 94.62 151 ARG A CA 1
ATOM 1161 C C . ARG A 1 151 ? -15.218 1.409 13.022 1.00 94.62 151 ARG A C 1
ATOM 1163 O O . ARG A 1 151 ? -16.069 2.217 12.652 1.00 94.62 151 ARG A O 1
ATOM 1170 N N . ALA A 1 152 ? -14.814 1.322 14.288 1.00 94.31 152 ALA A N 1
ATOM 1171 C CA . ALA A 1 152 ? -15.226 2.273 15.314 1.00 94.31 152 ALA A CA 1
ATOM 1172 C C . ALA A 1 152 ? -14.700 3.679 15.000 1.00 94.31 152 ALA A C 1
ATOM 1174 O O . ALA A 1 152 ? -15.471 4.638 15.059 1.00 94.31 152 ALA A O 1
ATOM 1175 N N . GLU A 1 153 ? -13.446 3.785 14.560 1.00 94.00 153 GLU A N 1
ATOM 1176 C CA . GLU A 1 153 ? -12.848 5.052 14.158 1.00 94.00 153 GLU A CA 1
ATOM 1177 C C . GLU A 1 153 ? -13.532 5.652 12.933 1.00 94.00 153 GLU A C 1
ATOM 1179 O O . GLU A 1 153 ? -13.840 6.841 12.933 1.00 94.00 153 GLU A O 1
ATOM 1184 N N . ALA A 1 154 ? -13.872 4.840 11.928 1.00 92.69 154 ALA A N 1
ATOM 1185 C CA . ALA A 1 154 ? -14.655 5.310 10.790 1.00 92.69 154 ALA A CA 1
ATOM 1186 C C . ALA A 1 154 ? -15.998 5.901 11.220 1.00 92.69 154 ALA A C 1
ATOM 1188 O O . ALA A 1 154 ? -16.357 6.982 10.760 1.00 92.69 154 ALA A O 1
ATOM 1189 N N . ARG A 1 155 ? -16.728 5.234 12.123 1.00 93.19 155 ARG A N 1
ATOM 1190 C CA . ARG A 1 155 ? -18.006 5.754 12.630 1.00 93.19 155 ARG A CA 1
ATOM 1191 C C . ARG A 1 155 ? -17.815 7.053 13.405 1.00 93.19 155 ARG A C 1
ATOM 1193 O O . ARG A 1 155 ? -18.522 8.019 13.133 1.00 93.19 155 ARG A O 1
ATOM 1200 N N . ARG A 1 156 ? -16.836 7.097 14.314 1.00 91.88 156 ARG A N 1
ATOM 1201 C CA . ARG A 1 156 ? -16.525 8.278 15.132 1.00 91.88 156 ARG A CA 1
ATOM 1202 C C . ARG A 1 156 ? -16.135 9.474 14.275 1.00 91.88 156 ARG A C 1
ATOM 1204 O O . ARG A 1 156 ? -16.645 10.572 14.459 1.00 91.88 156 ARG A O 1
ATOM 1211 N N . ALA A 1 157 ? -15.245 9.247 13.320 1.00 89.75 157 ALA A N 1
ATOM 1212 C CA . ALA A 1 157 ? -14.792 10.269 12.404 1.00 89.75 157 ALA A CA 1
ATOM 1213 C C . ALA A 1 157 ? -15.803 10.525 11.282 1.00 89.75 157 ALA A C 1
ATOM 1215 O O . ALA A 1 157 ? -15.546 11.410 10.485 1.00 89.75 157 ALA A O 1
ATOM 1216 N N . GLY A 1 158 ? -16.930 9.807 11.183 1.00 90.06 158 GLY A N 1
ATOM 1217 C CA . GLY A 1 158 ? -17.936 9.906 10.113 1.00 90.06 158 GLY A CA 1
ATOM 1218 C C . GLY A 1 158 ? -17.392 9.648 8.698 1.00 90.06 158 GLY A C 1
ATOM 1219 O O . GLY A 1 158 ? -17.827 10.275 7.728 1.00 90.06 158 GLY A O 1
ATOM 1220 N N . LEU A 1 159 ? -16.409 8.759 8.593 1.00 90.88 159 LEU A N 1
ATOM 1221 C CA . LEU A 1 159 ? -15.887 8.235 7.337 1.00 90.88 159 LEU A CA 1
ATOM 1222 C C . LEU A 1 159 ? -16.897 7.272 6.697 1.00 90.88 159 LEU A C 1
ATOM 1224 O O . LEU A 1 159 ? -17.806 6.763 7.352 1.00 90.88 159 LEU A O 1
ATOM 1228 N N . GLY A 1 160 ? -16.742 7.033 5.397 1.00 88.62 160 GLY A N 1
ATOM 1229 C CA . GLY A 1 160 ? -17.543 6.047 4.677 1.00 88.62 160 GLY A CA 1
ATOM 1230 C C . GLY A 1 160 ? -17.088 4.630 5.000 1.00 88.62 160 GLY A C 1
ATOM 1231 O O . GLY A 1 160 ? -17.917 3.751 5.217 1.00 88.62 160 GLY A O 1
ATOM 1232 N N . GLU A 1 161 ? -15.773 4.425 5.078 1.00 89.75 161 GLU A N 1
ATOM 1233 C CA . GLU A 1 161 ? -15.195 3.117 5.348 1.00 89.75 161 GLU A CA 1
ATOM 1234 C C . GLU A 1 161 ? -13.811 3.227 6.005 1.00 89.75 161 GLU A C 1
ATOM 1236 O O . GLU A 1 161 ? -13.037 4.141 5.715 1.00 89.75 161 GLU A O 1
ATOM 1241 N N . ALA A 1 162 ? -13.488 2.255 6.861 1.00 92.31 162 ALA A N 1
ATOM 1242 C CA . ALA A 1 162 ? -12.126 1.966 7.290 1.00 92.31 162 ALA A CA 1
ATOM 1243 C C . ALA A 1 162 ? -11.892 0.454 7.303 1.00 92.31 162 ALA A C 1
ATOM 1245 O O . ALA A 1 162 ? -12.712 -0.308 7.827 1.00 92.31 162 ALA A O 1
ATOM 1246 N N . ARG A 1 163 ? -10.758 0.025 6.749 1.00 92.25 163 ARG A N 1
ATOM 1247 C CA . ARG A 1 163 ? -10.305 -1.367 6.760 1.00 92.25 163 ARG A CA 1
ATOM 1248 C C . ARG A 1 163 ? -8.859 -1.452 7.211 1.00 92.25 163 ARG A C 1
ATOM 1250 O O . ARG A 1 163 ? -8.043 -0.600 6.864 1.00 92.25 163 ARG A O 1
ATOM 1257 N N . VAL A 1 164 ? -8.572 -2.506 7.965 1.00 92.94 164 VAL A N 1
ATOM 1258 C CA . VAL A 1 164 ? -7.222 -2.879 8.371 1.00 92.94 164 VAL A CA 1
ATOM 1259 C C . VAL A 1 164 ? -7.003 -4.340 8.032 1.00 92.94 164 VAL A C 1
ATOM 1261 O O . VAL A 1 164 ? -7.864 -5.176 8.310 1.00 92.94 164 VAL A O 1
ATOM 1264 N N . TRP A 1 165 ? -5.848 -4.625 7.450 1.00 91.06 165 TRP A N 1
ATOM 1265 C CA . TRP A 1 165 ? -5.356 -5.972 7.203 1.00 91.06 165 TRP A CA 1
ATOM 1266 C C . TRP A 1 165 ? -3.981 -6.123 7.832 1.00 91.06 165 TRP A C 1
ATOM 1268 O O . TRP A 1 165 ? -3.254 -5.146 7.995 1.00 91.06 165 TRP A O 1
ATOM 1278 N N . VAL A 1 166 ? -3.626 -7.353 8.174 1.00 90.50 166 VAL A N 1
ATOM 1279 C CA . VAL A 1 166 ? -2.338 -7.678 8.778 1.00 90.50 166 VAL A CA 1
ATOM 1280 C C . VAL A 1 166 ? -1.820 -8.940 8.108 1.00 90.50 166 VAL A C 1
ATOM 1282 O O . VAL A 1 166 ? -2.559 -9.918 8.009 1.00 90.50 166 VAL A O 1
ATOM 1285 N N . ASP A 1 167 ? -0.572 -8.913 7.656 1.00 87.56 167 ASP A N 1
ATOM 1286 C CA . ASP A 1 167 ? 0.168 -10.093 7.206 1.00 87.56 167 ASP A CA 1
ATOM 1287 C C . ASP A 1 167 ? 1.467 -10.236 8.005 1.00 87.56 167 ASP A C 1
ATOM 1289 O O . ASP A 1 167 ? 1.636 -9.549 9.004 1.00 87.56 167 ASP A O 1
ATOM 1293 N N . GLU A 1 168 ? 2.374 -11.132 7.618 1.00 84.00 168 GLU A N 1
ATOM 1294 C CA . GLU A 1 168 ? 3.631 -11.405 8.332 1.00 84.00 168 GLU A CA 1
ATOM 1295 C C . GLU A 1 168 ? 4.580 -10.202 8.451 1.00 84.00 168 GLU A C 1
ATOM 1297 O O . GLU A 1 168 ? 5.337 -10.117 9.420 1.00 84.00 168 GLU A O 1
ATOM 1302 N N . GLU A 1 169 ? 4.523 -9.255 7.517 1.00 81.19 169 GLU A N 1
ATOM 1303 C CA . GLU A 1 169 ? 5.500 -8.174 7.398 1.00 81.19 169 GLU A CA 1
ATOM 1304 C C . GLU A 1 169 ? 4.902 -6.789 7.665 1.00 81.19 169 GLU A C 1
ATOM 1306 O O . GLU A 1 169 ? 5.613 -5.911 8.158 1.00 81.19 169 GLU A O 1
ATOM 1311 N N . TYR A 1 170 ? 3.612 -6.581 7.391 1.00 86.75 170 TYR A N 1
ATOM 1312 C CA . TYR A 1 170 ? 2.967 -5.272 7.424 1.00 86.75 170 TYR A CA 1
ATOM 1313 C C . TYR A 1 170 ? 1.557 -5.290 8.019 1.00 86.75 170 TYR A C 1
ATOM 1315 O O . TYR A 1 170 ? 0.822 -6.278 8.023 1.00 86.75 170 TYR A O 1
ATOM 1323 N N . VAL A 1 171 ? 1.172 -4.111 8.496 1.00 87.56 171 VAL A N 1
ATOM 1324 C CA . VAL A 1 171 ? -0.202 -3.702 8.762 1.00 87.56 171 VAL A CA 1
ATOM 1325 C C . VAL A 1 171 ? -0.613 -2.730 7.660 1.00 87.56 171 VAL A C 1
ATOM 1327 O O . VAL A 1 171 ? 0.040 -1.710 7.435 1.00 87.56 171 VAL A O 1
ATOM 1330 N N . TYR A 1 172 ? -1.709 -3.039 6.980 1.00 89.38 172 TYR A N 1
ATOM 1331 C CA . TYR A 1 172 ? -2.274 -2.235 5.904 1.00 89.38 172 TYR A CA 1
ATOM 1332 C C . TYR A 1 172 ? -3.522 -1.522 6.397 1.00 89.38 172 TYR A C 1
ATOM 1334 O O . TYR A 1 172 ? -4.399 -2.144 6.992 1.00 89.38 172 TYR A O 1
ATOM 1342 N N . VAL A 1 173 ? -3.636 -0.235 6.097 1.00 90.56 173 VAL A N 1
ATOM 1343 C CA . VAL A 1 173 ? -4.756 0.619 6.489 1.00 90.56 173 VAL A CA 1
ATOM 1344 C C . VAL A 1 173 ? -5.351 1.261 5.245 1.00 90.56 173 VAL A C 1
ATOM 1346 O O . VAL A 1 173 ? -4.632 1.815 4.416 1.00 90.56 173 VAL A O 1
ATOM 1349 N N . ARG A 1 174 ? -6.678 1.228 5.131 1.00 90.75 174 ARG A N 1
ATOM 1350 C CA . ARG A 1 174 ? -7.440 1.990 4.140 1.00 90.75 174 ARG A CA 1
ATOM 1351 C C . ARG A 1 174 ? -8.527 2.778 4.843 1.00 90.75 174 ARG A C 1
ATOM 1353 O O . ARG A 1 174 ? -9.369 2.187 5.513 1.00 90.75 174 ARG A O 1
ATOM 1360 N N . LEU A 1 175 ? -8.544 4.088 4.632 1.00 90.50 175 LEU A N 1
ATOM 1361 C CA . LEU A 1 175 ? -9.598 4.986 5.091 1.00 90.50 175 LEU A CA 1
ATOM 1362 C C . LEU A 1 175 ? -10.233 5.670 3.885 1.00 90.50 175 LEU A C 1
ATOM 1364 O O . LEU A 1 175 ? -9.528 6.123 2.984 1.00 90.50 175 LEU A O 1
ATOM 1368 N N . GLN A 1 176 ? -11.557 5.774 3.874 1.00 90.75 176 GLN A N 1
ATOM 1369 C CA . GLN A 1 176 ? -12.293 6.414 2.793 1.00 90.75 176 GLN A CA 1
ATOM 1370 C C . GLN A 1 176 ? -13.393 7.309 3.348 1.00 90.75 176 GLN A C 1
ATOM 1372 O O . GLN A 1 176 ? -14.178 6.907 4.209 1.00 90.75 176 GLN A O 1
ATOM 1377 N N . GLU A 1 177 ? -13.490 8.527 2.829 1.00 89.94 177 GLU A N 1
ATOM 1378 C CA . GLU A 1 177 ? -14.602 9.407 3.162 1.00 89.94 177 GLU A CA 1
ATOM 1379 C C . GLU A 1 177 ? -15.900 8.935 2.511 1.00 89.94 177 GLU A C 1
ATOM 1381 O O . GLU A 1 177 ? -15.926 8.366 1.417 1.00 89.94 177 GLU A O 1
ATOM 1386 N N . ARG A 1 178 ? -17.018 9.229 3.174 1.00 83.62 178 ARG A N 1
ATOM 1387 C CA . ARG A 1 178 ? -18.330 9.034 2.570 1.00 83.62 178 ARG A CA 1
ATOM 1388 C C . ARG A 1 178 ? -18.441 9.979 1.377 1.00 83.62 178 ARG A C 1
ATOM 1390 O O . ARG A 1 178 ? -18.175 11.172 1.515 1.00 83.62 178 ARG A O 1
ATOM 1397 N N . LYS A 1 179 ? -18.857 9.475 0.214 1.00 73.69 179 LYS A N 1
ATOM 1398 C CA . LYS A 1 179 ? -19.185 10.337 -0.927 1.00 73.69 179 LYS A CA 1
ATOM 1399 C C . LYS A 1 179 ? -20.381 11.210 -0.544 1.00 73.69 179 LYS A C 1
ATOM 1401 O O . LYS A 1 179 ? -21.516 10.744 -0.553 1.00 73.69 179 LYS A O 1
ATOM 1406 N N . VAL A 1 180 ? -20.127 12.462 -0.173 1.00 64.50 180 VAL A N 1
ATOM 1407 C CA . VAL A 1 180 ? -21.182 13.456 0.032 1.00 64.50 180 VAL A CA 1
ATOM 1408 C C . VAL A 1 180 ? -21.495 14.051 -1.334 1.00 64.50 180 VAL A C 1
ATOM 1410 O O . VAL A 1 180 ? -20.786 14.928 -1.821 1.00 64.50 180 VAL A O 1
ATOM 1413 N N . GLY A 1 181 ? -22.526 13.518 -1.985 1.00 54.81 181 GLY A N 1
ATOM 1414 C CA . GLY A 1 181 ? -23.067 14.118 -3.196 1.00 54.81 181 GLY A CA 1
ATOM 1415 C C . GLY A 1 181 ? -23.729 15.447 -2.849 1.00 54.81 181 GLY A C 1
ATOM 1416 O O . GLY A 1 181 ? -24.796 15.452 -2.245 1.00 54.81 181 GLY A O 1
ATOM 1417 N N . ARG A 1 182 ? -23.110 16.575 -3.212 1.00 51.94 182 ARG A N 1
ATOM 1418 C CA . ARG A 1 182 ? -23.820 17.860 -3.279 1.00 51.94 182 ARG A CA 1
ATOM 1419 C C . ARG A 1 182 ? -24.418 17.976 -4.684 1.00 51.94 182 ARG A C 1
ATOM 1421 O O . ARG A 1 182 ? -23.650 17.826 -5.638 1.00 51.94 182 ARG A O 1
ATOM 1428 N N . PRO A 1 183 ? -25.727 18.247 -4.851 1.00 44.66 183 PRO A N 1
ATOM 1429 C CA . PRO A 1 183 ? -26.288 18.514 -6.173 1.00 44.66 183 PRO A CA 1
ATOM 1430 C C . PRO A 1 183 ? -25.509 19.677 -6.805 1.00 44.66 183 PRO A C 1
ATOM 1432 O O . PRO A 1 183 ? -25.432 20.754 -6.218 1.00 44.66 183 PRO A O 1
ATOM 1435 N N . GLY A 1 184 ? -24.846 19.432 -7.938 1.00 55.03 184 GLY A N 1
ATOM 1436 C CA . GLY A 1 184 ? -24.064 20.438 -8.672 1.00 55.03 184 GLY A CA 1
ATOM 1437 C C . GLY A 1 184 ? -22.607 20.669 -8.229 1.00 55.03 184 GLY A C 1
ATOM 1438 O O . GLY A 1 184 ? -21.949 21.534 -8.800 1.00 55.03 184 GLY A O 1
ATOM 1439 N N . GLY A 1 185 ? -22.060 19.923 -7.258 1.00 50.69 185 GLY A N 1
ATOM 1440 C CA . GLY A 1 185 ? -20.665 20.074 -6.801 1.00 50.69 185 GLY A CA 1
ATOM 1441 C C . GLY A 1 185 ? -19.781 18.860 -7.110 1.00 50.69 185 GLY A C 1
ATOM 1442 O O . GLY A 1 185 ? -20.232 17.721 -6.976 1.00 50.69 185 GLY A O 1
ATOM 1443 N N . LYS A 1 186 ? -18.504 19.082 -7.482 1.00 46.53 186 LYS A N 1
ATOM 1444 C CA . LYS A 1 186 ? -17.494 18.017 -7.689 1.00 46.53 186 LYS A CA 1
ATOM 1445 C C . LYS A 1 186 ? -17.440 17.096 -6.462 1.00 46.53 186 LYS A C 1
ATOM 1447 O O . LYS A 1 186 ? -16.806 17.410 -5.459 1.00 46.53 186 LYS A O 1
ATOM 1452 N N . SER A 1 187 ? -18.094 15.943 -6.563 1.00 51.38 187 SER A N 1
ATOM 1453 C CA . SER A 1 187 ? -18.143 14.921 -5.519 1.00 51.38 187 SER A CA 1
ATOM 1454 C C . SER A 1 187 ? -16.846 14.116 -5.542 1.00 51.38 187 SER A C 1
ATOM 1456 O O . SER A 1 187 ? -16.753 13.079 -6.190 1.00 51.38 187 SER A O 1
ATOM 1458 N N . GLY A 1 188 ? -15.809 14.625 -4.882 1.00 57.59 188 GLY A N 1
ATOM 1459 C CA . GLY A 1 188 ? -14.545 13.916 -4.707 1.00 57.59 188 GLY A CA 1
ATOM 1460 C C . GLY A 1 188 ? -14.320 13.597 -3.239 1.00 57.59 188 GLY A C 1
ATOM 1461 O O . GLY A 1 188 ? -13.738 14.422 -2.546 1.00 57.59 188 GLY A O 1
ATOM 1462 N N . GLY A 1 189 ? -14.778 12.434 -2.769 1.00 74.88 189 GLY A N 1
ATOM 1463 C CA . GLY A 1 189 ? -14.416 11.949 -1.431 1.00 74.88 189 GLY A CA 1
ATOM 1464 C C . GLY A 1 189 ? -12.915 11.657 -1.349 1.00 74.88 189 GLY A C 1
ATOM 1465 O O . GLY A 1 189 ? -12.324 11.228 -2.343 1.00 74.88 189 GLY A O 1
ATOM 1466 N N . GLY A 1 190 ? -12.299 11.917 -0.196 1.00 85.00 190 GLY A N 1
ATOM 1467 C CA . GLY A 1 190 ? -10.905 11.564 0.068 1.00 85.00 190 GLY A CA 1
ATOM 1468 C C . GLY A 1 190 ? -10.696 10.068 0.319 1.00 85.00 190 GLY A C 1
ATOM 1469 O O . GLY A 1 190 ? -11.625 9.334 0.675 1.00 85.00 190 GLY A O 1
ATOM 1470 N N . TRP A 1 191 ? -9.448 9.628 0.181 1.00 87.31 191 TRP A N 1
ATOM 1471 C CA . TRP A 1 191 ? -8.989 8.294 0.567 1.00 87.31 191 TRP A CA 1
ATOM 1472 C C . TRP A 1 191 ? -7.553 8.361 1.086 1.00 87.31 191 TRP A C 1
ATOM 1474 O O . TRP A 1 191 ? -6.751 9.161 0.607 1.00 87.31 191 TRP A O 1
ATOM 1484 N N . LEU A 1 192 ? -7.228 7.523 2.064 1.00 88.06 192 LEU A N 1
ATOM 1485 C CA . LEU A 1 192 ? -5.896 7.405 2.649 1.00 88.06 192 LEU A CA 1
ATOM 1486 C C . LEU A 1 192 ? -5.510 5.931 2.710 1.00 88.06 192 LEU A C 1
ATOM 1488 O O . LEU A 1 192 ? -6.294 5.095 3.168 1.00 88.06 192 LEU A O 1
ATOM 1492 N N . TYR A 1 193 ? -4.291 5.640 2.269 1.00 86.62 193 TYR A N 1
ATOM 1493 C CA . TYR A 1 193 ? -3.680 4.322 2.364 1.00 86.62 193 TYR A CA 1
ATOM 1494 C C . TYR A 1 193 ? -2.455 4.406 3.277 1.00 86.62 193 TYR A C 1
ATOM 1496 O O . TYR A 1 193 ? -1.628 5.300 3.123 1.00 86.62 193 TYR A O 1
ATOM 1504 N N . GLY A 1 194 ? -2.350 3.486 4.232 1.00 84.44 194 GLY A N 1
ATOM 1505 C CA . GLY A 1 194 ? -1.219 3.377 5.148 1.00 84.44 194 GLY A CA 1
ATOM 1506 C C . GLY A 1 194 ? -0.625 1.977 5.097 1.00 84.44 194 GLY A C 1
ATOM 1507 O O . GLY A 1 194 ? -1.359 0.992 5.091 1.00 84.44 194 GLY A O 1
ATOM 1508 N N . VAL A 1 195 ? 0.701 1.886 5.059 1.00 85.12 195 VAL A N 1
ATOM 1509 C CA . VAL A 1 195 ? 1.433 0.617 5.137 1.00 85.12 195 VAL A CA 1
ATOM 1510 C C . VAL A 1 195 ? 2.478 0.760 6.234 1.00 85.12 195 VAL A C 1
ATOM 1512 O O . VAL A 1 195 ? 3.370 1.599 6.133 1.00 85.12 195 VAL A O 1
ATOM 1515 N N . ILE A 1 196 ? 2.332 -0.018 7.304 1.00 86.75 196 ILE A N 1
ATOM 1516 C CA . ILE A 1 196 ? 3.161 0.061 8.506 1.00 86.75 196 ILE A CA 1
ATOM 1517 C C . ILE A 1 196 ? 3.913 -1.264 8.655 1.00 86.75 196 ILE A C 1
ATOM 1519 O O . ILE A 1 196 ? 3.263 -2.304 8.727 1.00 86.75 196 ILE A O 1
ATOM 1523 N N . PRO A 1 197 ? 5.254 -1.280 8.694 1.00 83.19 197 PRO A N 1
ATOM 1524 C CA . PRO A 1 197 ? 6.006 -2.515 8.895 1.00 83.19 197 PRO A CA 1
ATOM 1525 C C . PRO A 1 197 ? 5.827 -3.041 10.328 1.00 83.19 197 PRO A C 1
ATOM 1527 O O . PRO A 1 197 ? 5.918 -2.280 11.289 1.00 83.19 197 PRO A O 1
ATOM 1530 N N . ARG A 1 198 ? 5.592 -4.350 10.475 1.00 83.25 198 ARG A N 1
ATOM 1531 C CA . ARG A 1 198 ? 5.420 -5.038 11.771 1.00 83.25 198 ARG A CA 1
ATOM 1532 C C . ARG A 1 198 ? 6.729 -5.266 12.509 1.00 83.25 198 ARG A C 1
ATOM 1534 O O . ARG A 1 198 ? 6.740 -5.374 13.731 1.00 83.25 198 ARG A O 1
ATOM 1541 N N . ARG A 1 199 ? 7.824 -5.384 11.761 1.00 71.19 199 ARG A N 1
ATOM 1542 C CA . ARG A 1 199 ? 9.179 -5.389 12.301 1.00 71.19 199 ARG A CA 1
ATOM 1543 C C . ARG A 1 199 ? 9.838 -4.081 11.882 1.00 71.19 199 ARG A C 1
ATOM 1545 O O . ARG A 1 199 ? 9.755 -3.752 10.696 1.00 71.19 199 ARG A O 1
ATOM 1552 N N . PRO A 1 200 ? 10.504 -3.342 12.786 1.00 53.97 200 PRO A N 1
ATOM 1553 C CA . PRO A 1 200 ? 11.453 -2.337 12.331 1.00 53.97 200 PRO A CA 1
ATOM 1554 C C . PRO A 1 200 ? 12.418 -3.069 11.395 1.00 53.97 200 PRO A C 1
ATOM 1556 O O . PRO A 1 200 ? 12.908 -4.142 11.750 1.00 53.97 200 PRO A O 1
ATOM 1559 N N . GLY A 1 201 ? 12.564 -2.580 10.159 1.00 48.44 201 GLY A N 1
ATOM 1560 C CA . GLY A 1 201 ? 13.366 -3.250 9.135 1.00 48.44 201 GLY A CA 1
ATOM 1561 C C . GLY A 1 201 ? 14.694 -3.688 9.739 1.00 48.44 201 GLY A C 1
ATOM 1562 O O . GLY A 1 201 ? 15.316 -2.894 10.442 1.00 48.44 201 GLY A O 1
ATOM 1563 N N . GLY A 1 202 ? 15.058 -4.957 9.548 1.00 38.12 202 GLY A N 1
ATOM 1564 C CA . GLY A 1 202 ? 16.232 -5.562 10.163 1.00 38.12 202 GLY A CA 1
ATOM 1565 C C . GLY A 1 202 ? 17.492 -4.745 9.894 1.00 38.12 202 GLY A C 1
ATOM 1566 O O . GLY A 1 202 ? 18.165 -4.945 8.890 1.00 38.12 202 GLY A O 1
ATOM 1567 N N . GLY A 1 203 ? 17.831 -3.859 10.828 1.00 35.97 203 GLY A N 1
ATOM 1568 C CA . GLY A 1 203 ? 19.211 -3.683 11.219 1.00 35.97 203 GLY A CA 1
ATOM 1569 C C . GLY A 1 203 ? 19.604 -5.013 11.827 1.00 35.97 203 GLY A C 1
ATOM 1570 O O . GLY A 1 203 ? 19.082 -5.394 12.873 1.00 35.97 203 GLY A O 1
ATOM 1571 N N . THR A 1 204 ? 20.439 -5.762 11.118 1.00 39.00 204 THR A N 1
ATOM 1572 C CA . THR A 1 204 ? 21.189 -6.863 11.707 1.00 39.00 204 THR A CA 1
ATOM 1573 C C . THR A 1 204 ? 21.795 -6.346 13.003 1.00 39.00 204 THR A C 1
ATOM 1575 O O . THR A 1 204 ? 22.673 -5.481 12.974 1.00 39.00 204 THR A O 1
ATOM 1578 N N . GLY A 1 205 ? 21.284 -6.846 14.127 1.00 34.34 205 GLY A N 1
ATOM 1579 C CA . GLY A 1 205 ? 22.053 -6.874 15.351 1.00 34.34 205 GLY A CA 1
ATOM 1580 C C . GLY A 1 205 ? 23.366 -7.555 15.006 1.00 34.34 205 GLY A C 1
ATOM 1581 O O . GLY A 1 205 ? 23.379 -8.704 14.567 1.00 34.34 205 GLY A O 1
ATOM 1582 N N . VAL A 1 206 ? 24.452 -6.805 15.118 1.00 35.03 206 VAL A N 1
ATOM 1583 C CA . VAL A 1 206 ? 25.743 -7.418 15.374 1.00 35.03 206 VAL A CA 1
ATOM 1584 C C . VAL A 1 206 ? 25.643 -7.858 16.828 1.00 35.03 206 VAL A C 1
ATOM 1586 O O . VAL A 1 206 ? 25.736 -7.040 17.740 1.00 35.03 206 VAL A O 1
ATOM 1589 N N . GLU A 1 207 ? 25.285 -9.125 17.025 1.00 34.88 207 GLU A N 1
ATOM 1590 C CA . GLU A 1 207 ? 25.715 -9.845 18.214 1.00 34.88 207 GLU A CA 1
ATOM 1591 C C . GLU A 1 207 ? 27.227 -10.079 18.101 1.00 34.88 207 GLU A C 1
ATOM 1593 O O . GLU A 1 207 ? 27.713 -10.452 17.030 1.00 34.88 207 GLU A O 1
ATOM 1598 N N . ALA A 1 208 ? 27.88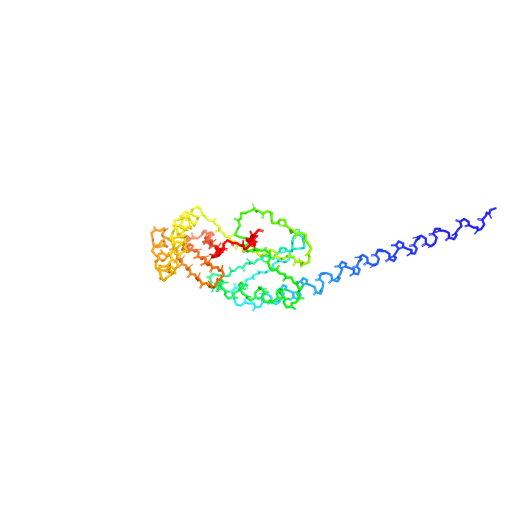4 -9.890 19.250 1.00 33.50 208 ALA A N 1
ATOM 1599 C CA . ALA A 1 208 ? 29.306 -10.030 19.581 1.00 33.50 208 ALA A CA 1
ATOM 1600 C C . ALA A 1 208 ? 30.238 -8.885 19.146 1.00 33.50 208 ALA A C 1
ATOM 1602 O O . ALA A 1 208 ? 30.649 -8.821 17.967 1.00 33.50 208 ALA A O 1
#

pLDDT: mean 72.81, std 17.15, range [31.62, 94.62]

Mean predicted aligned error: 13.48 Å